Protein AF-A0A8C5S4D3-F1 (afdb_monomer_lite)

Organism: Laticauda laticaudata (NCBI:txid8630)

Radius of gyration: 43.1 Å; chains: 1; bounding box: 79×47×136 Å

Foldseek 3Di:
DVVVVVVVVVVVVVVVVVVVVVVVVVVVVVVVVVVVVVVVVVVVVVVVVVVVVVVVVVVVVVVVVVVVVVVVVVVVVVVVVVVVVVVVCVVVVVCVLVDDDPCPPDDDDPVVPDDVVSVVVVVVVVVVVVVVVVVVDDPDDDDDDDDDDDDDDDDDDDDDDDDDDDDPVVVVVVVVVVVVVVVVVVCVSVVND

pLDDT: mean 72.35, std 22.04, range [31.28, 98.56]

Structure (mmCIF, N/CA/C/O backbone):
data_AF-A0A8C5S4D3-F1
#
_entry.id   AF-A0A8C5S4D3-F1
#
loop_
_atom_site.group_PDB
_atom_site.id
_atom_site.type_symbol
_atom_site.label_atom_id
_atom_site.label_alt_id
_atom_site.label_comp_id
_atom_site.label_asym_id
_atom_site.label_entity_id
_atom_site.label_seq_id
_atom_site.pdbx_PDB_ins_code
_atom_site.Cartn_x
_atom_site.Cartn_y
_atom_site.Cartn_z
_atom_site.occupancy
_atom_site.B_iso_or_equiv
_atom_site.auth_seq_id
_atom_site.auth_comp_id
_atom_site.auth_asym_id
_atom_site.auth_atom_id
_atom_site.pdbx_PDB_model_num
ATOM 1 N N . MET A 1 1 ? 34.789 11.204 -71.709 1.00 63.19 1 MET A N 1
ATOM 2 C CA . MET A 1 1 ? 33.647 11.735 -70.921 1.00 63.19 1 MET A CA 1
ATOM 3 C C . MET A 1 1 ? 32.904 10.641 -70.144 1.00 63.19 1 MET A C 1
ATOM 5 O O . MET A 1 1 ? 32.673 10.848 -68.965 1.00 63.19 1 MET A O 1
ATOM 9 N N . ARG A 1 2 ? 32.575 9.477 -70.741 1.00 75.00 2 ARG A N 1
ATOM 10 C CA . ARG A 1 2 ? 31.888 8.360 -70.046 1.00 75.00 2 ARG A CA 1
ATOM 11 C C . ARG A 1 2 ? 32.677 7.725 -68.887 1.00 75.00 2 ARG A C 1
ATOM 13 O O . ARG A 1 2 ? 32.099 7.523 -67.831 1.00 75.00 2 ARG A O 1
ATOM 20 N N . GLU A 1 3 ? 33.977 7.479 -69.041 1.00 76.50 3 GLU A N 1
ATOM 21 C CA . GLU A 1 3 ? 34.816 6.883 -67.976 1.00 76.50 3 GLU A CA 1
ATOM 22 C C . GLU A 1 3 ? 34.935 7.783 -66.738 1.00 76.50 3 GLU A C 1
ATOM 24 O O . GLU A 1 3 ? 34.784 7.320 -65.615 1.00 76.50 3 GLU A O 1
ATOM 29 N N . ALA A 1 4 ? 35.095 9.097 -66.928 1.00 79.88 4 ALA A N 1
ATOM 30 C CA . ALA A 1 4 ? 35.129 10.058 -65.823 1.00 79.88 4 ALA A CA 1
ATOM 31 C C . ALA A 1 4 ? 33.801 10.112 -65.037 1.00 79.88 4 ALA A C 1
ATOM 33 O O . ALA A 1 4 ? 33.807 10.265 -63.817 1.00 79.88 4 ALA A O 1
ATOM 34 N N . GLN A 1 5 ? 32.662 9.949 -65.721 1.00 83.00 5 GLN A N 1
ATOM 35 C CA . GLN A 1 5 ? 31.343 9.861 -65.080 1.00 83.00 5 GLN A CA 1
ATOM 36 C C . GLN A 1 5 ? 31.188 8.553 -64.295 1.00 83.00 5 GLN A C 1
ATOM 38 O O . GLN A 1 5 ? 30.651 8.562 -63.191 1.00 83.00 5 GLN A O 1
ATOM 43 N N . LEU A 1 6 ? 31.714 7.447 -64.828 1.00 84.75 6 LEU A N 1
ATOM 44 C CA . LEU A 1 6 ? 31.688 6.142 -64.171 1.00 84.75 6 LEU A CA 1
ATOM 45 C C . LEU A 1 6 ? 32.516 6.140 -62.881 1.00 84.75 6 LEU A C 1
ATOM 47 O O . LEU A 1 6 ? 31.999 5.742 -61.844 1.00 84.75 6 LEU A O 1
ATOM 51 N N . HIS A 1 7 ? 33.736 6.680 -62.902 1.00 87.81 7 HIS A N 1
ATOM 52 C CA . HIS A 1 7 ? 34.563 6.802 -61.694 1.00 87.81 7 HIS A CA 1
ATOM 53 C C . HIS A 1 7 ? 33.961 7.749 -60.645 1.00 87.81 7 HIS A C 1
ATOM 55 O O . HIS A 1 7 ? 34.078 7.508 -59.446 1.00 87.81 7 HIS A O 1
ATOM 61 N N . THR A 1 8 ? 33.272 8.810 -61.078 1.00 87.94 8 THR A N 1
ATOM 62 C CA . THR A 1 8 ? 32.562 9.722 -60.162 1.00 87.94 8 THR A CA 1
ATOM 63 C C . THR A 1 8 ? 31.364 9.032 -59.502 1.00 87.94 8 THR A C 1
ATOM 65 O O . THR A 1 8 ? 31.141 9.188 -58.301 1.00 87.94 8 THR A O 1
ATOM 68 N N . ALA A 1 9 ? 30.610 8.240 -60.270 1.00 88.06 9 ALA A N 1
ATOM 69 C CA . ALA A 1 9 ? 29.493 7.446 -59.765 1.00 88.06 9 ALA A CA 1
ATOM 70 C C . ALA A 1 9 ? 29.955 6.294 -58.853 1.00 88.06 9 ALA A C 1
ATOM 72 O O . ALA A 1 9 ? 29.302 5.980 -57.863 1.00 88.06 9 ALA A O 1
ATOM 73 N N . GLU A 1 10 ? 31.102 5.688 -59.148 1.00 89.31 10 GLU A N 1
ATOM 74 C CA . GLU A 1 10 ? 31.730 4.682 -58.292 1.00 89.31 10 GLU A CA 1
ATOM 75 C C . GLU A 1 10 ? 32.162 5.291 -56.947 1.00 89.31 10 GLU A C 1
ATOM 77 O O . GLU A 1 10 ? 31.852 4.744 -55.889 1.00 89.31 10 GLU A O 1
ATOM 82 N N . ALA A 1 11 ? 32.788 6.473 -56.959 1.00 89.81 11 ALA A N 1
ATOM 83 C CA . ALA A 1 11 ? 33.156 7.188 -55.737 1.00 89.81 11 ALA A CA 1
ATOM 84 C C . ALA A 1 11 ? 31.933 7.584 -54.885 1.00 89.81 11 ALA A C 1
ATOM 86 O O . ALA A 1 11 ? 31.971 7.479 -53.654 1.00 89.81 11 ALA A O 1
ATOM 87 N N . SER A 1 12 ? 30.829 8.008 -55.514 1.00 94.06 12 SER A N 1
ATOM 88 C CA . SER A 1 12 ? 29.592 8.327 -54.792 1.00 94.06 12 SER A CA 1
ATOM 89 C C . SER A 1 12 ? 28.924 7.079 -54.207 1.00 94.06 12 SER A C 1
ATOM 91 O O . SER A 1 12 ? 28.450 7.131 -53.070 1.00 94.06 12 SER A O 1
ATOM 93 N N . LEU A 1 13 ? 28.965 5.941 -54.910 1.00 96.88 13 LEU A N 1
ATOM 94 C CA . LEU A 1 13 ? 28.483 4.656 -54.400 1.00 96.88 13 LEU A CA 1
ATOM 95 C C . LEU A 1 13 ? 29.258 4.220 -53.152 1.00 96.88 13 LEU A C 1
ATOM 97 O O . LEU A 1 13 ? 28.640 3.892 -52.141 1.00 96.88 13 LEU A O 1
ATOM 101 N N . TRP A 1 14 ? 30.591 4.266 -53.184 1.00 96.06 14 TRP A N 1
ATOM 102 C CA . TRP A 1 14 ? 31.413 3.914 -52.021 1.00 96.06 14 TRP A CA 1
ATOM 103 C C . TRP A 1 14 ? 31.144 4.821 -50.812 1.00 96.06 14 TRP A C 1
ATOM 105 O O . TRP A 1 14 ? 31.128 4.341 -49.678 1.00 96.06 14 TRP A O 1
ATOM 115 N N . SER A 1 15 ? 30.852 6.106 -51.037 1.00 96.38 15 SER A N 1
ATOM 116 C CA . SER A 1 15 ? 30.415 7.026 -49.976 1.00 96.38 15 SER A CA 1
ATOM 117 C C . SER A 1 15 ? 29.065 6.615 -49.370 1.00 96.38 15 SER A C 1
ATOM 119 O O . SER A 1 15 ? 28.915 6.554 -48.146 1.00 96.38 15 SER A O 1
ATOM 121 N N . VAL A 1 16 ? 28.088 6.243 -50.204 1.00 97.38 16 VAL A N 1
ATOM 122 C CA . VAL A 1 16 ? 26.796 5.719 -49.730 1.00 97.38 16 VAL A CA 1
ATOM 123 C C . VAL A 1 16 ? 26.993 4.423 -48.939 1.00 97.38 16 VAL A C 1
ATOM 125 O O . VAL A 1 16 ? 26.463 4.298 -47.839 1.00 97.38 16 VAL A O 1
ATOM 128 N N . VAL A 1 17 ? 27.819 3.495 -49.424 1.00 97.50 17 VAL A N 1
ATOM 129 C CA . VAL A 1 17 ? 28.136 2.248 -48.708 1.00 97.50 17 VAL A CA 1
ATOM 130 C C . VAL A 1 17 ? 28.761 2.540 -47.341 1.00 97.50 17 VAL A C 1
ATOM 132 O O . VAL A 1 17 ? 28.335 1.970 -46.336 1.00 97.50 17 VAL A O 1
ATOM 135 N N . ALA A 1 18 ? 29.712 3.475 -47.265 1.00 97.00 18 ALA A N 1
ATOM 136 C CA . ALA A 1 18 ? 30.335 3.861 -46.001 1.00 97.00 18 ALA A CA 1
ATOM 137 C C . ALA A 1 18 ? 29.325 4.452 -45.002 1.00 97.00 18 ALA A C 1
ATOM 139 O O . ALA A 1 18 ? 29.391 4.157 -43.805 1.00 97.00 18 ALA A O 1
ATOM 140 N N . THR A 1 19 ? 28.369 5.258 -45.474 1.00 97.69 19 THR A N 1
ATOM 141 C CA . THR A 1 19 ? 27.329 5.829 -44.602 1.00 97.69 19 THR A CA 1
ATOM 142 C C . THR A 1 19 ? 26.338 4.773 -44.120 1.00 97.69 19 THR A C 1
ATOM 144 O O . THR A 1 19 ? 26.055 4.739 -42.922 1.00 97.69 19 THR A O 1
ATOM 147 N N . VAL A 1 20 ? 25.890 3.859 -44.988 1.00 98.06 20 VAL A N 1
ATOM 148 C CA . VAL A 1 20 ? 25.048 2.713 -44.597 1.00 98.06 20 VAL A CA 1
ATOM 149 C C . VAL A 1 20 ? 25.757 1.869 -43.541 1.00 98.06 20 VAL A C 1
ATOM 151 O O . VAL A 1 20 ? 25.192 1.612 -42.481 1.00 98.06 20 VAL A O 1
ATOM 154 N N . GLN A 1 21 ? 27.033 1.547 -43.747 1.00 98.25 21 GLN A N 1
ATOM 155 C CA . GLN A 1 21 ? 27.788 0.745 -42.786 1.00 98.25 21 GLN A CA 1
ATOM 156 C C . GLN A 1 21 ? 28.041 1.477 -41.455 1.00 98.25 21 GLN A C 1
ATOM 158 O O . GLN A 1 21 ? 28.193 0.859 -40.398 1.00 98.25 21 GLN A O 1
ATOM 163 N N . ALA A 1 22 ? 28.117 2.810 -41.463 1.00 97.88 22 ALA A N 1
ATOM 164 C CA . ALA A 1 22 ? 28.158 3.600 -40.233 1.00 97.88 22 ALA A CA 1
ATOM 165 C C . ALA A 1 22 ? 26.800 3.599 -39.508 1.00 97.88 22 ALA A C 1
ATOM 167 O O . ALA A 1 22 ? 26.760 3.608 -38.276 1.00 97.88 22 ALA A O 1
ATOM 168 N N . MET A 1 23 ? 25.694 3.581 -40.254 1.00 98.44 23 MET A N 1
ATOM 169 C CA . MET A 1 23 ? 24.345 3.476 -39.699 1.00 98.44 23 MET A CA 1
ATOM 170 C C . MET A 1 23 ? 24.083 2.093 -39.100 1.00 98.44 23 MET A C 1
ATOM 172 O O . MET A 1 23 ? 23.563 2.038 -37.990 1.00 98.44 23 MET A O 1
ATOM 176 N N . GLU A 1 24 ? 24.511 1.009 -39.748 1.00 98.50 24 GLU A N 1
ATOM 177 C CA . GLU A 1 24 ? 24.422 -0.360 -39.208 1.00 98.50 24 GLU A CA 1
ATOM 178 C C . GLU A 1 24 ? 25.070 -0.454 -37.821 1.00 98.50 24 GLU A C 1
ATOM 180 O O . GLU A 1 24 ? 24.412 -0.812 -36.846 1.00 98.50 24 GLU A O 1
ATOM 185 N N . ARG A 1 25 ? 26.312 0.029 -37.681 1.00 98.06 25 ARG A N 1
ATOM 186 C CA . ARG A 1 25 ? 27.010 0.057 -36.382 1.00 98.06 25 ARG A CA 1
ATOM 187 C C . ARG A 1 25 ? 26.273 0.879 -35.320 1.00 98.06 25 ARG A C 1
ATOM 189 O O . ARG A 1 25 ? 26.319 0.549 -34.136 1.00 98.06 25 ARG A O 1
ATOM 196 N N . LYS A 1 26 ? 25.609 1.972 -35.717 1.00 98.25 26 LYS A N 1
ATOM 197 C CA . LYS A 1 26 ? 24.779 2.771 -34.801 1.00 98.25 26 LYS A CA 1
ATOM 198 C C . LYS A 1 26 ? 23.511 2.025 -34.396 1.00 98.25 26 LYS A C 1
ATOM 200 O O . LYS A 1 26 ? 23.123 2.124 -33.237 1.00 98.25 26 LYS A O 1
ATOM 205 N N . ILE A 1 27 ? 22.876 1.301 -35.314 1.00 98.44 27 ILE A N 1
ATOM 206 C CA . ILE A 1 27 ? 21.696 0.480 -35.023 1.00 98.44 27 ILE A CA 1
ATOM 207 C C . ILE A 1 27 ? 22.062 -0.614 -34.015 1.00 98.44 27 ILE A C 1
ATOM 209 O O . ILE A 1 27 ? 21.364 -0.748 -33.013 1.00 98.44 27 ILE A O 1
ATOM 213 N N . ASP A 1 28 ? 23.193 -1.297 -34.192 1.00 98.50 28 ASP A N 1
ATOM 214 C CA . ASP A 1 28 ? 23.666 -2.321 -33.248 1.00 98.50 28 ASP A CA 1
ATOM 215 C C . ASP A 1 28 ? 23.943 -1.741 -31.847 1.00 98.50 28 ASP A C 1
ATOM 217 O O . ASP A 1 28 ? 23.552 -2.305 -30.817 1.00 98.50 28 ASP A O 1
ATOM 221 N N . LEU A 1 29 ? 24.562 -0.556 -31.787 1.00 98.19 29 LEU A N 1
ATOM 222 C CA . LEU A 1 29 ? 24.766 0.179 -30.535 1.00 98.19 29 LEU A CA 1
ATOM 223 C C . LEU A 1 29 ? 23.429 0.549 -29.866 1.00 98.19 29 LEU A C 1
ATOM 225 O O . LEU A 1 29 ? 23.283 0.447 -28.646 1.00 98.19 29 LEU A O 1
ATOM 229 N N . LEU A 1 30 ? 22.445 0.999 -30.645 1.00 98.31 30 LEU A N 1
ATOM 230 C CA . LEU A 1 30 ? 21.127 1.354 -30.122 1.00 98.31 30 LEU A CA 1
ATOM 231 C C . LEU A 1 30 ? 20.361 0.118 -29.638 1.00 98.31 30 LEU A C 1
ATOM 233 O O . LEU A 1 30 ? 19.743 0.187 -28.577 1.00 98.31 30 LEU A O 1
ATOM 237 N N . ALA A 1 31 ? 20.450 -1.006 -30.349 1.00 98.56 31 ALA A N 1
ATOM 238 C CA . ALA A 1 31 ? 19.818 -2.265 -29.966 1.00 98.56 31 ALA A CA 1
ATOM 239 C C . ALA A 1 31 ? 20.370 -2.794 -28.632 1.00 98.56 31 ALA A C 1
ATOM 241 O O . ALA A 1 31 ? 19.603 -3.109 -27.722 1.00 98.56 31 ALA A O 1
ATOM 242 N N . THR A 1 32 ? 21.697 -2.809 -28.462 1.00 98.44 32 THR A N 1
ATOM 243 C CA . THR A 1 32 ? 22.331 -3.224 -27.194 1.00 98.44 32 THR A CA 1
ATOM 244 C C . THR A 1 32 ? 21.964 -2.302 -26.031 1.00 98.44 32 THR A C 1
ATOM 246 O O . THR A 1 32 ? 21.669 -2.769 -24.926 1.00 98.44 32 THR A O 1
ATOM 249 N N . ARG A 1 33 ? 21.915 -0.986 -26.273 1.00 98.31 33 ARG A N 1
ATOM 250 C CA . ARG A 1 33 ? 21.459 -0.016 -25.271 1.00 98.31 33 ARG A CA 1
ATOM 251 C C . ARG A 1 33 ? 19.992 -0.232 -24.897 1.00 98.31 33 ARG A C 1
ATOM 253 O O . ARG A 1 33 ? 19.668 -0.148 -23.713 1.00 98.31 33 ARG A O 1
ATOM 260 N N . LEU A 1 34 ? 19.126 -0.504 -25.872 1.00 98.38 34 LEU A N 1
ATOM 261 C CA . LEU A 1 34 ? 17.701 -0.746 -25.647 1.00 98.38 34 LEU A CA 1
ATOM 262 C C . LEU A 1 34 ? 17.485 -2.008 -24.809 1.00 98.38 34 LEU A C 1
ATOM 264 O O . LEU A 1 34 ? 16.806 -1.928 -23.793 1.00 98.38 34 LEU A O 1
ATOM 268 N N . LEU A 1 35 ? 18.158 -3.112 -25.141 1.00 98.25 35 LEU A N 1
ATOM 269 C CA . LEU A 1 35 ? 18.106 -4.352 -24.356 1.00 98.25 35 LEU A CA 1
ATOM 270 C C . LEU A 1 35 ? 18.561 -4.145 -22.902 1.00 98.25 35 LEU A C 1
ATOM 272 O O . LEU A 1 35 ? 17.945 -4.652 -21.965 1.00 98.25 35 LEU A O 1
ATOM 276 N N . SER A 1 36 ? 19.624 -3.362 -22.686 1.00 98.06 36 SER A N 1
ATOM 277 C CA . SER A 1 36 ? 20.082 -3.029 -21.332 1.00 98.06 36 SER A CA 1
ATOM 278 C C . SER A 1 36 ? 19.048 -2.205 -20.555 1.00 98.06 36 SER A C 1
ATOM 280 O O . SER A 1 36 ? 18.820 -2.452 -19.367 1.00 98.06 36 SER A O 1
ATOM 282 N N . LEU A 1 37 ? 18.416 -1.227 -21.211 1.00 97.62 37 LEU A N 1
ATOM 283 C CA . LEU A 1 37 ? 17.366 -0.411 -20.601 1.00 97.62 37 LEU A CA 1
ATOM 284 C C . LEU A 1 37 ? 16.113 -1.231 -20.296 1.00 97.62 37 LEU A C 1
ATOM 286 O O . LEU A 1 37 ? 15.559 -1.073 -19.212 1.00 97.62 37 LEU A O 1
ATOM 290 N N . GLU A 1 38 ? 15.717 -2.132 -21.188 1.00 97.94 38 GLU A N 1
ATOM 291 C CA . GLU A 1 38 ? 14.583 -3.039 -21.004 1.00 97.94 38 GLU A CA 1
ATOM 292 C C . GLU A 1 38 ? 14.798 -3.962 -19.796 1.00 97.94 38 GLU A C 1
ATOM 294 O O . GLU A 1 38 ? 13.956 -4.016 -18.899 1.00 97.94 38 GLU A O 1
ATOM 299 N N . GLY A 1 39 ? 15.976 -4.588 -19.676 1.00 97.25 39 GLY A N 1
ATOM 300 C CA . GLY A 1 39 ? 16.308 -5.420 -18.511 1.00 97.25 39 GLY A CA 1
ATOM 301 C C . GLY A 1 39 ? 16.328 -4.633 -17.192 1.00 97.25 39 GLY A C 1
ATOM 302 O O . GLY A 1 39 ? 15.871 -5.116 -16.148 1.00 97.25 39 GLY A O 1
ATOM 303 N N . ARG A 1 40 ? 16.815 -3.385 -17.228 1.00 97.38 40 ARG A N 1
ATOM 304 C CA . ARG A 1 40 ? 16.777 -2.482 -16.067 1.00 97.38 40 ARG A CA 1
ATOM 305 C C . ARG A 1 40 ? 15.350 -2.057 -15.716 1.00 97.38 40 ARG A C 1
ATOM 307 O O . ARG A 1 40 ? 15.035 -2.041 -14.527 1.00 97.38 40 ARG A O 1
ATOM 314 N N . SER A 1 41 ? 14.514 -1.745 -16.708 1.00 96.31 41 SER A N 1
ATOM 315 C CA . SER A 1 41 ? 13.100 -1.391 -16.520 1.00 96.31 41 SER A CA 1
ATOM 316 C C . SER A 1 41 ? 12.335 -2.543 -15.884 1.00 96.31 41 SER A C 1
ATOM 318 O O . SER A 1 41 ? 11.764 -2.362 -14.814 1.00 96.31 41 SER A O 1
ATOM 320 N N . GLY A 1 42 ? 12.443 -3.758 -16.434 1.00 95.62 42 GLY A N 1
ATOM 321 C CA . GLY A 1 42 ? 11.770 -4.934 -15.871 1.00 95.62 42 GLY A CA 1
ATOM 322 C C . GLY A 1 42 ? 12.213 -5.249 -14.436 1.00 95.62 42 GLY A C 1
ATOM 323 O O . GLY A 1 42 ? 11.407 -5.622 -13.583 1.00 95.62 42 GLY A O 1
ATOM 324 N N . THR A 1 43 ? 13.492 -5.026 -14.110 1.00 97.06 43 THR A N 1
ATOM 325 C CA . THR A 1 43 ? 13.978 -5.157 -12.724 1.00 97.06 43 THR A CA 1
ATOM 326 C C . THR A 1 43 ? 13.387 -4.085 -11.803 1.00 97.06 43 THR A C 1
ATOM 328 O O . THR A 1 43 ? 13.070 -4.373 -10.647 1.00 97.06 43 THR A O 1
ATOM 331 N N . ALA A 1 44 ? 13.258 -2.845 -12.282 1.00 94.75 44 ALA A N 1
ATOM 332 C CA . ALA A 1 44 ? 12.643 -1.759 -11.526 1.00 94.75 44 ALA A CA 1
ATOM 333 C C . ALA A 1 44 ? 11.141 -2.007 -11.303 1.00 94.75 44 ALA A C 1
ATOM 335 O O . ALA A 1 44 ? 10.670 -1.845 -10.179 1.00 94.75 44 ALA A O 1
ATOM 336 N N . GLU A 1 45 ? 10.421 -2.484 -12.319 1.00 93.44 45 GLU A N 1
ATOM 337 C CA . GLU A 1 45 ? 9.008 -2.874 -12.233 1.00 93.44 45 GLU A CA 1
ATOM 338 C C . GLU A 1 45 ? 8.784 -3.979 -11.200 1.00 93.44 45 GLU A C 1
ATOM 340 O O . GLU A 1 45 ? 7.910 -3.858 -10.342 1.00 93.44 45 GLU A O 1
ATOM 345 N N . LYS A 1 46 ? 9.628 -5.017 -11.193 1.00 97.19 46 LYS A N 1
ATOM 346 C CA . LYS A 1 46 ? 9.555 -6.069 -10.172 1.00 97.19 46 LYS A CA 1
ATOM 347 C C . LYS A 1 46 ? 9.699 -5.504 -8.755 1.00 97.19 46 LYS A C 1
ATOM 349 O O . LYS A 1 46 ? 8.924 -5.858 -7.871 1.00 97.19 46 LYS A O 1
ATOM 354 N N . LYS A 1 47 ? 10.659 -4.596 -8.543 1.00 96.88 47 LYS A N 1
ATOM 355 C CA . LYS A 1 47 ? 10.845 -3.930 -7.243 1.00 96.88 47 LYS A CA 1
ATOM 356 C C . LYS A 1 47 ? 9.637 -3.074 -6.860 1.00 96.88 47 LYS A C 1
ATOM 358 O O . LYS A 1 47 ? 9.296 -3.029 -5.684 1.00 96.88 47 LYS A O 1
ATOM 363 N N . LEU A 1 48 ? 8.993 -2.410 -7.821 1.00 95.00 48 LEU A N 1
ATOM 364 C CA . LEU A 1 48 ? 7.771 -1.642 -7.569 1.00 95.00 48 LEU A CA 1
ATOM 365 C C . LEU A 1 48 ? 6.617 -2.544 -7.125 1.00 95.00 48 LEU A C 1
ATOM 367 O O . LEU A 1 48 ? 5.949 -2.207 -6.151 1.00 95.00 48 LEU A O 1
ATOM 371 N N . LEU A 1 49 ? 6.429 -3.697 -7.768 1.00 94.38 49 LEU A N 1
ATOM 372 C CA . LEU A 1 49 ? 5.407 -4.671 -7.368 1.00 94.38 49 LEU A CA 1
ATOM 373 C C . LEU A 1 49 ? 5.666 -5.237 -5.964 1.00 94.38 49 LEU A C 1
ATOM 375 O O . LEU A 1 49 ? 4.741 -5.338 -5.157 1.00 94.38 49 LEU A O 1
ATOM 379 N N . ASP A 1 50 ? 6.921 -5.558 -5.638 1.00 96.06 50 ASP A N 1
ATOM 380 C CA . ASP A 1 50 ? 7.291 -6.000 -4.289 1.00 96.06 50 ASP A CA 1
ATOM 381 C C . ASP A 1 50 ? 7.015 -4.895 -3.249 1.00 96.06 50 ASP A C 1
ATOM 383 O O . ASP A 1 50 ? 6.440 -5.160 -2.188 1.00 96.06 50 ASP A O 1
ATOM 387 N N . CYS A 1 51 ? 7.344 -3.639 -3.566 1.00 89.75 51 CYS A N 1
ATOM 388 C 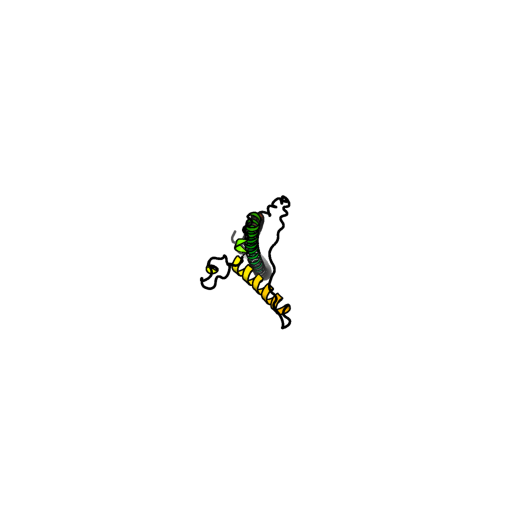CA . CYS A 1 51 ? 7.005 -2.486 -2.731 1.00 89.75 51 CYS A CA 1
ATOM 389 C C . CYS A 1 51 ? 5.485 -2.332 -2.548 1.00 89.75 51 CYS A C 1
ATOM 391 O O . CYS A 1 51 ? 5.033 -2.177 -1.414 1.00 89.75 51 CYS A O 1
ATOM 393 N N . GLU A 1 52 ? 4.688 -2.421 -3.616 1.00 91.69 52 GLU A N 1
ATOM 394 C CA . GLU A 1 52 ? 3.219 -2.346 -3.558 1.00 91.69 52 GLU A CA 1
ATOM 395 C C . GLU A 1 52 ? 2.637 -3.441 -2.657 1.00 91.69 52 GLU A C 1
ATOM 397 O O . GLU A 1 52 ? 1.802 -3.164 -1.792 1.00 91.69 52 GLU A O 1
ATOM 402 N N . LYS A 1 53 ? 3.147 -4.670 -2.779 1.00 95.38 53 LYS A N 1
ATOM 403 C CA . LYS A 1 53 ? 2.756 -5.789 -1.918 1.00 95.38 53 LYS A CA 1
ATOM 404 C C . LYS A 1 53 ? 3.047 -5.503 -0.445 1.00 95.38 53 LYS A C 1
ATOM 406 O O . LYS A 1 53 ? 2.183 -5.721 0.403 1.00 95.38 53 LYS A O 1
ATOM 411 N N . THR A 1 54 ? 4.244 -5.007 -0.124 1.00 93.38 54 THR A N 1
ATOM 412 C CA . THR A 1 54 ? 4.584 -4.665 1.270 1.00 93.38 54 THR A CA 1
ATOM 413 C C . THR A 1 54 ? 3.732 -3.514 1.804 1.00 93.38 54 THR A C 1
ATOM 415 O O . THR A 1 54 ? 3.290 -3.568 2.950 1.00 93.38 54 THR A O 1
ATOM 418 N N . ALA A 1 55 ? 3.429 -2.509 0.978 1.00 90.81 55 ALA A N 1
ATOM 419 C CA . ALA A 1 55 ? 2.548 -1.406 1.350 1.00 90.81 55 ALA A CA 1
ATOM 420 C C . ALA A 1 55 ? 1.118 -1.886 1.647 1.00 90.81 55 ALA A C 1
ATOM 422 O O . ALA A 1 55 ? 0.515 -1.436 2.623 1.00 90.81 55 ALA A O 1
ATOM 423 N N . MET A 1 56 ? 0.595 -2.829 0.857 1.00 90.44 56 MET A N 1
ATOM 424 C CA . MET A 1 56 ? -0.710 -3.446 1.107 1.00 90.44 56 MET A CA 1
ATOM 425 C C . MET A 1 56 ? -0.731 -4.211 2.438 1.00 90.44 56 MET A C 1
ATOM 427 O O . MET A 1 56 ? -1.672 -4.051 3.213 1.00 90.44 56 MET A O 1
ATOM 431 N N . GLU A 1 57 ? 0.317 -4.978 2.748 1.00 95.12 57 GLU A N 1
ATOM 432 C CA . GLU A 1 57 ? 0.426 -5.686 4.032 1.00 95.12 57 GLU A CA 1
ATOM 433 C C . GLU A 1 57 ? 0.447 -4.712 5.221 1.00 95.12 57 GLU A C 1
ATOM 435 O O . GLU A 1 57 ? -0.283 -4.905 6.193 1.00 95.12 57 GLU A O 1
ATOM 440 N N . PHE A 1 58 ? 1.205 -3.613 5.132 1.00 92.69 58 PHE A N 1
ATOM 441 C CA . PHE A 1 58 ? 1.161 -2.559 6.154 1.00 92.69 58 PHE A CA 1
ATOM 442 C C . PHE A 1 58 ? -0.233 -1.939 6.298 1.00 92.69 58 PHE A C 1
ATOM 444 O O . PHE A 1 58 ? -0.660 -1.667 7.422 1.00 92.69 58 PHE A O 1
ATOM 451 N N . GLY A 1 59 ? -0.947 -1.740 5.187 1.00 89.50 59 GLY A N 1
ATOM 452 C CA . GLY A 1 59 ? -2.337 -1.284 5.192 1.00 89.50 59 GLY A CA 1
ATOM 453 C C . GLY A 1 59 ? -3.243 -2.224 5.986 1.00 89.50 59 GLY A C 1
ATOM 454 O O . GLY A 1 59 ? -3.937 -1.776 6.896 1.00 89.50 59 GLY A O 1
ATOM 455 N N . ASN A 1 60 ? -3.156 -3.529 5.726 1.00 90.25 60 ASN A N 1
ATOM 456 C CA . ASN A 1 60 ? -3.928 -4.544 6.448 1.00 90.25 60 ASN A CA 1
ATOM 457 C C . ASN A 1 60 ? -3.588 -4.575 7.947 1.00 90.25 60 ASN A C 1
ATOM 459 O O . ASN A 1 60 ? -4.478 -4.661 8.792 1.00 90.25 60 ASN A O 1
ATOM 463 N N . GLN A 1 61 ? -2.304 -4.463 8.299 1.00 95.50 61 GLN A N 1
ATOM 464 C CA . GLN A 1 61 ? -1.862 -4.402 9.696 1.00 95.50 61 GLN A CA 1
ATOM 465 C C . GLN A 1 61 ? -2.432 -3.187 10.430 1.00 95.50 61 GLN A C 1
ATOM 467 O O . GLN A 1 61 ? -2.829 -3.290 11.594 1.00 95.50 61 GLN A O 1
ATOM 472 N N . LEU A 1 62 ? -2.463 -2.029 9.768 1.00 91.19 62 LEU A N 1
ATOM 473 C CA . LEU A 1 62 ? -3.062 -0.825 10.330 1.00 91.19 62 LEU A CA 1
ATOM 474 C C . LEU A 1 62 ? -4.568 -0.993 10.481 1.00 91.19 62 LEU A C 1
ATOM 476 O O . LEU A 1 62 ? -5.071 -0.739 11.569 1.00 91.19 62 LEU A O 1
ATOM 480 N N . GLU A 1 63 ? -5.268 -1.470 9.454 1.00 90.19 63 GLU A N 1
ATOM 481 C CA . GLU A 1 63 ? -6.717 -1.688 9.502 1.00 90.19 63 GLU A CA 1
ATOM 482 C C . GLU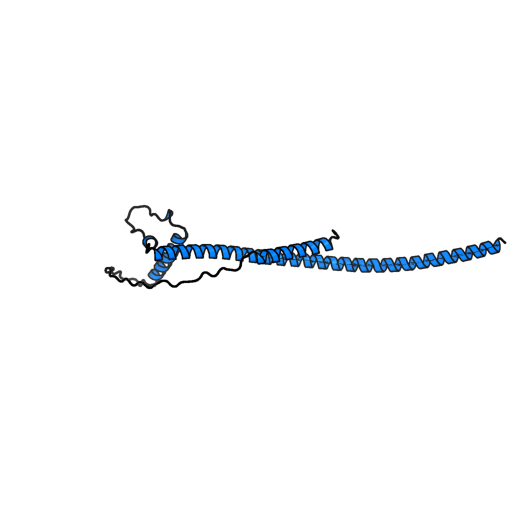 A 1 63 ? -7.111 -2.612 10.664 1.00 90.19 63 GLU A C 1
ATOM 484 O O . GLU A 1 63 ? -7.997 -2.287 11.451 1.00 90.19 63 GLU A O 1
ATOM 489 N N . ASN A 1 64 ? -6.367 -3.704 10.865 1.00 93.50 64 ASN A N 1
ATOM 490 C CA . ASN A 1 64 ? -6.576 -4.609 11.995 1.00 93.50 64 ASN A CA 1
ATOM 491 C C . ASN A 1 64 ? -6.388 -3.904 13.351 1.00 93.50 64 ASN A C 1
ATOM 493 O O . ASN A 1 64 ? -7.193 -4.087 14.265 1.00 93.50 64 ASN A O 1
ATOM 497 N N . LYS A 1 65 ? -5.347 -3.072 13.499 1.00 95.56 65 LYS A N 1
ATOM 498 C CA . LYS A 1 65 ? -5.122 -2.290 14.729 1.00 95.56 65 LYS A CA 1
ATOM 499 C C . LYS A 1 65 ? -6.210 -1.236 14.946 1.00 95.56 65 LYS A C 1
ATOM 501 O O . LYS A 1 65 ? -6.654 -1.053 16.080 1.00 95.56 65 LYS A O 1
ATOM 506 N N . TRP A 1 66 ? -6.656 -0.570 13.883 1.00 93.88 66 TRP A N 1
ATOM 507 C CA . TRP A 1 66 ? -7.744 0.406 13.927 1.00 93.88 66 TRP A CA 1
ATOM 508 C C . TRP A 1 66 ? -9.068 -0.242 14.321 1.00 93.88 66 TRP A C 1
ATOM 510 O O . TRP A 1 66 ? -9.775 0.313 15.160 1.00 93.88 66 TRP A O 1
ATOM 520 N N . ALA A 1 67 ? -9.368 -1.436 13.807 1.00 95.31 67 ALA A N 1
ATOM 521 C CA . ALA A 1 67 ? -10.547 -2.197 14.203 1.00 95.31 67 ALA A CA 1
ATOM 522 C C . ALA A 1 67 ? -10.545 -2.495 15.713 1.00 95.31 67 ALA A C 1
ATOM 524 O O . ALA A 1 67 ? -11.534 -2.221 16.396 1.00 95.31 67 ALA A O 1
ATOM 525 N N . VAL A 1 68 ? -9.416 -2.963 16.262 1.00 97.06 68 VAL A N 1
ATOM 526 C CA . VAL A 1 68 ? -9.275 -3.211 17.710 1.00 97.06 68 VAL A CA 1
ATOM 527 C C . VAL A 1 68 ? -9.467 -1.925 18.517 1.00 97.06 68 VAL A C 1
ATOM 529 O O . VAL A 1 68 ? -10.244 -1.912 19.472 1.00 97.06 68 VAL A O 1
ATOM 532 N N . LEU A 1 69 ? -8.825 -0.820 18.126 1.00 96.69 69 LEU A N 1
ATOM 533 C CA . LEU A 1 69 ? -9.017 0.471 18.797 1.00 96.69 69 LEU A CA 1
ATOM 534 C C . LEU A 1 69 ? -10.477 0.943 18.733 1.00 96.69 69 LEU A C 1
ATOM 536 O O . LEU A 1 69 ? -10.995 1.452 19.726 1.00 96.69 69 LEU A O 1
ATOM 540 N N . GLY A 1 70 ? -11.160 0.718 17.608 1.00 94.50 70 GLY A N 1
ATOM 541 C CA . GLY A 1 70 ? -12.585 0.997 17.451 1.00 94.50 70 GLY A CA 1
ATOM 542 C C . GLY A 1 70 ? -13.441 0.239 18.467 1.00 94.50 70 GLY A C 1
ATOM 543 O O . GLY A 1 70 ? -14.277 0.851 19.133 1.00 94.50 70 GLY A O 1
ATOM 544 N N . THR A 1 71 ? -13.187 -1.061 18.655 1.00 95.94 71 THR A N 1
ATOM 545 C CA . THR A 1 71 ? -13.888 -1.856 19.682 1.00 95.94 71 THR A CA 1
ATOM 546 C C . THR A 1 71 ? -13.595 -1.355 21.097 1.00 95.94 71 THR A C 1
ATOM 548 O O . THR A 1 71 ? -14.514 -1.191 21.895 1.00 95.94 71 THR A O 1
ATOM 551 N N . LEU A 1 72 ? -12.342 -1.003 21.402 1.00 97.12 72 LEU A N 1
ATOM 552 C CA . LEU A 1 72 ? -11.960 -0.508 22.725 1.00 97.12 72 LEU A CA 1
ATOM 553 C C . LEU A 1 72 ? -12.645 0.823 23.071 1.00 97.12 72 LEU A C 1
ATOM 555 O O . LEU A 1 72 ? -13.071 1.023 24.207 1.00 97.12 72 LEU A O 1
ATOM 559 N N . ILE A 1 73 ? -12.788 1.723 22.097 1.00 95.56 73 ILE A N 1
ATOM 560 C CA . ILE A 1 73 ? -13.512 2.990 22.275 1.00 95.56 73 ILE A CA 1
ATOM 561 C C . ILE A 1 73 ? -14.999 2.733 22.561 1.00 95.56 73 ILE A C 1
ATOM 563 O O . ILE A 1 73 ? -15.585 3.396 23.420 1.00 95.56 73 ILE A O 1
ATOM 567 N N . GLN A 1 74 ? -15.614 1.767 21.871 1.00 94.00 74 GLN A N 1
ATOM 568 C CA . GLN A 1 74 ? -17.010 1.390 22.117 1.00 94.00 74 GLN A CA 1
ATOM 569 C C . GLN A 1 74 ? -17.206 0.851 23.538 1.00 94.00 74 GLN A C 1
ATOM 571 O O . GLN A 1 74 ? -18.117 1.307 24.239 1.00 94.00 74 GLN A O 1
ATOM 576 N N . GLU A 1 75 ? -16.323 -0.047 23.980 1.00 93.56 75 GLU A N 1
ATOM 577 C CA . GLU A 1 75 ? -16.328 -0.587 25.343 1.00 93.56 75 GLU A CA 1
ATOM 578 C C . GLU A 1 75 ? -16.142 0.519 26.383 1.00 93.56 75 GLU A C 1
ATOM 580 O O . GLU A 1 75 ? -16.915 0.615 27.339 1.00 93.56 75 GLU A O 1
ATOM 585 N N . TYR A 1 76 ? -15.185 1.424 26.164 1.00 93.62 76 TYR A N 1
ATOM 586 C CA . TYR A 1 76 ? -14.969 2.562 27.054 1.00 93.62 76 TYR A CA 1
ATOM 587 C C . TYR A 1 76 ? -16.226 3.436 27.180 1.00 93.62 76 TYR A C 1
ATOM 589 O O . TYR A 1 76 ? -16.621 3.799 28.289 1.00 93.62 76 TYR A O 1
ATOM 597 N N . GLY A 1 77 ? -16.922 3.709 26.072 1.00 95.12 77 GLY A N 1
ATOM 598 C CA . GLY A 1 77 ? -18.183 4.453 26.096 1.00 95.12 77 GLY A CA 1
ATOM 599 C C . GLY A 1 77 ? -19.311 3.731 26.847 1.00 95.12 77 GLY A C 1
ATOM 600 O O . GLY A 1 77 ? -20.136 4.376 27.499 1.00 95.12 77 GLY A O 1
ATOM 601 N N . LEU A 1 78 ? -19.365 2.396 26.791 1.00 93.12 78 LEU A N 1
ATOM 602 C CA . LEU A 1 78 ? -20.312 1.600 27.578 1.00 93.12 78 LEU A CA 1
ATOM 603 C C . LEU A 1 78 ? -19.988 1.659 29.076 1.00 93.12 78 LEU A C 1
ATOM 605 O O . LEU A 1 78 ? -20.885 1.900 29.889 1.00 93.12 78 LEU A O 1
ATOM 609 N N . LEU A 1 79 ? -18.715 1.473 29.429 1.00 94.25 79 LEU A N 1
ATOM 610 C CA . LEU A 1 79 ? -18.204 1.596 30.795 1.00 94.25 79 LEU A CA 1
ATOM 611 C C . LEU A 1 79 ? -18.496 2.982 31.379 1.00 94.25 79 LEU A C 1
ATOM 613 O O . LEU A 1 79 ? -18.987 3.076 32.503 1.00 94.25 79 LEU A O 1
ATOM 617 N N . GLN A 1 80 ? -18.294 4.042 30.600 1.00 94.31 80 GLN A N 1
ATOM 618 C CA . GLN A 1 80 ? -18.586 5.410 31.017 1.00 94.31 80 GLN A CA 1
ATOM 619 C C . GLN A 1 80 ? -20.076 5.614 31.339 1.00 94.31 80 GLN A C 1
ATOM 621 O O . GLN A 1 80 ? -20.399 6.139 32.402 1.00 94.31 80 GLN A O 1
ATOM 626 N N . ARG A 1 81 ? -20.998 5.124 30.493 1.00 90.94 81 ARG A N 1
ATOM 627 C CA . ARG A 1 81 ? -22.451 5.187 30.777 1.00 90.94 81 ARG A CA 1
ATOM 628 C C . ARG A 1 81 ? -22.847 4.359 31.997 1.00 90.94 81 ARG A C 1
ATOM 630 O O . ARG A 1 81 ? -23.714 4.771 32.763 1.00 90.94 81 ARG A O 1
ATOM 637 N N . ARG A 1 82 ? -22.236 3.183 32.193 1.00 86.38 82 ARG A N 1
ATOM 638 C CA . ARG A 1 82 ? -22.451 2.371 33.406 1.00 86.38 82 ARG A CA 1
ATOM 639 C C . ARG A 1 82 ? -22.022 3.142 34.657 1.00 86.38 82 ARG A C 1
ATOM 641 O O . ARG A 1 82 ? -22.768 3.147 35.633 1.00 86.38 82 ARG A O 1
ATOM 648 N N . LEU A 1 83 ? -20.869 3.810 34.612 1.00 89.88 83 LEU A N 1
ATOM 649 C CA . LEU A 1 83 ? -20.358 4.618 35.719 1.00 89.88 83 LEU A CA 1
ATOM 650 C C . LEU A 1 83 ? -21.285 5.803 36.027 1.00 89.88 83 LEU A C 1
ATOM 652 O O . LEU A 1 83 ? -21.652 6.004 37.180 1.00 89.88 83 LEU A O 1
ATOM 656 N N . GLU A 1 84 ? -21.726 6.528 35.000 1.00 88.94 84 GLU A N 1
ATOM 657 C CA . GLU A 1 84 ? -22.666 7.646 35.141 1.00 88.94 84 GLU A CA 1
ATOM 658 C C . GLU A 1 84 ? -24.007 7.187 35.740 1.00 88.94 84 GLU A C 1
ATOM 660 O O . GLU A 1 84 ? -24.552 7.821 36.645 1.00 88.94 84 GLU A O 1
ATOM 665 N N . ASN A 1 85 ? -24.515 6.027 35.313 1.00 85.38 85 ASN A N 1
ATOM 666 C CA . ASN A 1 85 ? -25.710 5.424 35.904 1.00 85.38 85 ASN A CA 1
ATOM 667 C C . ASN A 1 85 ? -25.514 5.088 37.389 1.00 85.38 85 ASN A C 1
ATOM 669 O O . ASN A 1 85 ? -26.404 5.355 38.199 1.00 85.38 85 ASN A O 1
ATOM 673 N N . MET A 1 86 ? -24.365 4.518 37.764 1.00 82.44 86 MET A N 1
ATOM 674 C CA . MET A 1 86 ? -24.041 4.236 39.168 1.00 82.44 86 MET A CA 1
ATOM 675 C C . MET A 1 86 ? -23.937 5.522 39.989 1.00 82.44 86 MET A C 1
ATOM 677 O O . MET A 1 86 ? -24.497 5.595 41.082 1.00 82.44 86 MET A O 1
ATOM 681 N N . GLU A 1 87 ? -23.286 6.554 39.456 1.00 86.38 87 GLU A N 1
ATOM 682 C CA . GLU A 1 87 ? -23.179 7.859 40.106 1.00 86.38 87 GLU A CA 1
ATOM 683 C C . GLU A 1 87 ? -24.565 8.477 40.347 1.00 86.38 87 GLU A C 1
ATOM 685 O O . GLU A 1 87 ? -24.853 8.945 41.449 1.00 86.38 87 GLU A O 1
ATOM 690 N N . ASN A 1 88 ? -25.463 8.406 39.362 1.00 85.81 88 ASN A N 1
ATOM 691 C CA . ASN A 1 88 ? -26.840 8.883 39.494 1.00 85.81 88 ASN A CA 1
ATOM 692 C C . ASN A 1 88 ? -27.643 8.091 40.543 1.00 85.81 88 ASN A C 1
ATOM 694 O O . ASN A 1 88 ? -28.416 8.682 41.305 1.00 85.81 88 ASN A O 1
ATOM 698 N N . LEU A 1 89 ? -27.447 6.772 40.639 1.00 82.38 89 LEU A N 1
ATOM 699 C CA . LEU A 1 89 ? -28.061 5.944 41.686 1.00 82.38 89 LEU A CA 1
ATOM 700 C C . LEU A 1 89 ? -27.574 6.341 43.086 1.00 82.38 89 LEU A C 1
ATOM 702 O O . LEU A 1 89 ? -28.391 6.473 44.001 1.00 82.38 89 LEU A O 1
ATOM 706 N N . LEU A 1 90 ? -26.268 6.581 43.242 1.00 78.50 90 LEU A N 1
ATOM 707 C CA . LEU A 1 90 ? -25.673 7.025 44.505 1.00 78.50 90 LEU A CA 1
ATOM 708 C C . LEU A 1 90 ? -26.159 8.428 44.892 1.00 78.50 90 LEU A C 1
ATOM 710 O O . LEU A 1 90 ? -26.615 8.624 46.020 1.00 78.50 90 LEU A O 1
ATOM 714 N N . LYS A 1 91 ? -26.144 9.382 43.950 1.00 82.06 91 LYS A N 1
ATOM 715 C CA . LYS A 1 91 ? -26.645 10.754 44.159 1.00 82.06 91 LYS A CA 1
ATOM 716 C C . LYS A 1 91 ? -28.115 10.774 44.566 1.00 82.06 91 LYS A C 1
ATOM 718 O O . LYS A 1 91 ? -28.499 11.528 45.453 1.00 82.06 91 LYS A O 1
ATOM 723 N N . SER A 1 92 ? -28.934 9.926 43.950 1.00 79.94 92 SER A N 1
ATOM 724 C CA . SER A 1 92 ? -30.368 9.851 44.244 1.00 79.94 92 SER A CA 1
ATOM 725 C C . SER A 1 92 ? -30.713 9.000 45.476 1.00 79.94 92 SER A C 1
ATOM 727 O O . SER A 1 92 ? -31.893 8.838 45.782 1.00 79.94 92 SER A O 1
ATOM 729 N N . ARG A 1 93 ? -29.710 8.451 46.190 1.00 76.12 93 ARG A N 1
ATOM 730 C CA . ARG A 1 93 ? -29.872 7.476 47.291 1.00 76.12 93 ARG A CA 1
ATOM 731 C C . ARG A 1 93 ? -30.796 6.301 46.917 1.00 76.12 93 ARG A C 1
ATOM 733 O O . ARG A 1 93 ? -31.398 5.663 47.784 1.00 76.12 93 ARG A O 1
ATOM 740 N N . ASN A 1 94 ? -30.900 5.984 45.625 1.00 64.38 94 ASN A N 1
ATOM 741 C CA . ASN A 1 94 ? -31.762 4.932 45.094 1.00 64.38 94 ASN A CA 1
ATOM 742 C C . ASN A 1 94 ? -31.033 3.588 45.119 1.00 64.38 94 ASN A C 1
ATOM 744 O O . ASN A 1 94 ? -30.749 2.967 44.096 1.00 64.38 94 ASN A O 1
ATOM 748 N N . PHE A 1 95 ? -30.768 3.102 46.328 1.00 67.19 95 PHE A N 1
ATOM 749 C CA . PHE A 1 95 ? -30.117 1.809 46.552 1.00 67.19 95 PHE A CA 1
ATOM 750 C C . PHE A 1 95 ? -31.041 0.609 46.292 1.00 67.19 95 PHE A C 1
ATOM 752 O O . PHE A 1 95 ? -30.625 -0.532 46.462 1.00 67.19 95 PHE A O 1
ATOM 759 N N . TRP A 1 96 ? -32.289 0.832 45.863 1.00 62.72 96 TRP A N 1
ATOM 760 C CA . TRP A 1 96 ? -33.252 -0.230 45.547 1.00 62.72 96 TRP A CA 1
ATOM 761 C C . TRP A 1 96 ? -32.761 -1.188 44.452 1.00 62.72 96 TRP A C 1
ATOM 763 O O . TRP A 1 96 ? -33.170 -2.340 44.451 1.00 62.72 96 TRP A O 1
ATOM 773 N N . VAL A 1 97 ? -31.854 -0.745 43.571 1.00 60.41 97 VAL A N 1
ATOM 774 C CA . VAL A 1 97 ? -31.174 -1.598 42.575 1.00 60.41 97 VAL A CA 1
ATOM 775 C C . VAL A 1 97 ? -30.103 -2.509 43.196 1.00 60.41 97 VAL A C 1
ATOM 777 O O . VAL A 1 97 ? -29.854 -3.589 42.672 1.00 60.41 97 VAL A O 1
ATOM 780 N N . LEU A 1 98 ? -29.481 -2.100 44.307 1.00 60.88 98 LEU A N 1
ATOM 781 C CA . LEU A 1 98 ? -28.540 -2.932 45.073 1.00 60.88 98 LEU A CA 1
ATOM 782 C C . LEU A 1 98 ? -29.254 -3.798 46.120 1.00 60.88 98 LEU A C 1
ATOM 784 O O . LEU A 1 98 ? -28.686 -4.770 46.615 1.00 60.88 98 LEU A O 1
ATOM 788 N N . ARG A 1 99 ? -30.503 -3.463 46.468 1.00 57.88 99 ARG A N 1
ATOM 789 C CA . ARG A 1 99 ? -31.349 -4.331 47.283 1.00 57.88 99 ARG A CA 1
ATOM 790 C C . ARG A 1 99 ? -31.806 -5.507 46.431 1.00 57.88 99 ARG A C 1
ATOM 792 O O . ARG A 1 99 ? -32.516 -5.327 45.445 1.00 57.88 99 ARG A O 1
ATOM 799 N N . LEU A 1 100 ? -31.455 -6.722 46.854 1.00 46.19 100 LEU A N 1
ATOM 800 C CA . LEU A 1 100 ? -32.173 -7.909 46.401 1.00 46.19 100 LEU A CA 1
ATOM 801 C C . LEU A 1 100 ? -33.681 -7.663 46.601 1.00 46.19 100 LEU A C 1
ATOM 803 O O . LEU A 1 100 ? -34.067 -7.169 47.669 1.00 46.19 100 LEU A O 1
ATOM 807 N N . PRO A 1 101 ? -34.547 -8.032 45.636 1.00 45.59 101 PRO A N 1
ATOM 808 C CA . PRO A 1 101 ? -35.956 -8.210 45.942 1.00 45.59 101 PRO A CA 1
ATOM 809 C C . PRO A 1 101 ? -36.029 -9.141 47.159 1.00 45.59 101 PRO A C 1
ATOM 811 O O . PRO A 1 101 ? -35.393 -10.201 47.111 1.00 45.59 101 PRO A O 1
ATOM 814 N N . PRO A 1 102 ? -36.733 -8.785 48.251 1.00 46.50 102 PRO A N 1
ATOM 815 C CA . PRO A 1 102 ? -36.995 -9.757 49.297 1.00 46.50 102 PRO A CA 1
ATOM 816 C C . PRO A 1 102 ? -37.642 -10.956 48.609 1.00 46.50 102 PRO A C 1
ATOM 818 O O . PRO A 1 102 ? -38.676 -10.818 47.957 1.00 46.50 102 PRO A O 1
ATOM 821 N N . GLY A 1 103 ? -36.972 -12.106 48.667 1.00 44.19 103 GLY A N 1
ATOM 822 C CA . GLY A 1 103 ? -37.475 -13.357 48.128 1.00 44.19 103 GLY A CA 1
ATOM 823 C C . GLY A 1 103 ? -38.672 -13.806 48.952 1.00 44.19 103 GLY A C 1
ATOM 824 O O . GLY A 1 103 ? -38.560 -14.716 49.769 1.00 44.19 103 GLY A O 1
ATOM 825 N N . SER A 1 104 ? -39.821 -13.157 48.769 1.00 40.28 104 SER A N 1
ATOM 826 C CA . SER A 1 104 ? -41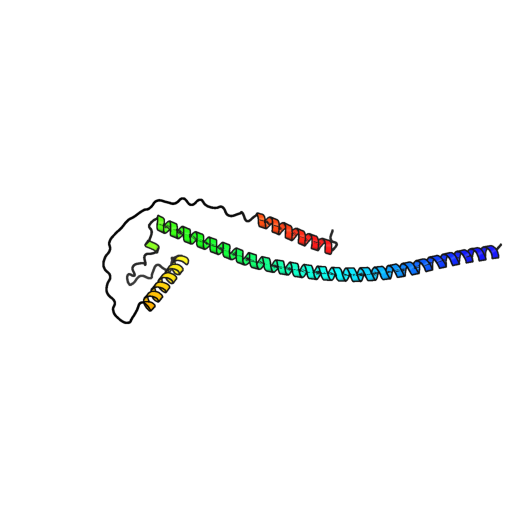.097 -13.710 49.185 1.00 40.28 104 SER A CA 1
ATOM 827 C C . SER A 1 104 ? -41.337 -14.925 48.302 1.00 40.28 104 SER A C 1
ATOM 829 O O . SER A 1 104 ? -41.553 -14.805 47.095 1.00 40.28 104 SER A O 1
ATOM 831 N N . LYS A 1 105 ? -41.195 -16.102 48.912 1.00 43.09 105 LYS A N 1
ATOM 832 C CA . LYS A 1 105 ? -41.455 -17.422 48.335 1.00 43.09 105 LYS A CA 1
ATOM 833 C C . LYS A 1 105 ? -42.738 -17.383 47.486 1.00 43.09 105 LYS A C 1
ATOM 835 O O . LYS A 1 105 ? -43.822 -17.415 48.052 1.00 43.09 105 LYS A O 1
ATOM 840 N N . GLY A 1 106 ? -42.625 -17.311 46.157 1.00 46.47 106 GLY A N 1
ATOM 841 C CA . GLY A 1 106 ? -43.765 -17.574 45.269 1.00 46.47 106 GLY A CA 1
ATOM 842 C C . GLY A 1 106 ? -43.916 -16.730 44.004 1.00 46.47 106 GLY A C 1
ATOM 843 O O . GLY A 1 106 ? -44.578 -17.203 43.089 1.00 46.47 106 GLY A O 1
ATOM 844 N N . GLU A 1 107 ? -43.308 -15.548 43.876 1.00 42.50 107 GLU A N 1
ATOM 845 C CA . GLU A 1 107 ? -43.486 -14.737 42.658 1.00 42.50 107 GLU A CA 1
ATOM 846 C C . GLU A 1 107 ? -42.250 -14.780 41.756 1.00 42.50 107 GLU A C 1
ATOM 848 O O . GLU A 1 107 ? -41.142 -14.405 42.147 1.00 42.50 107 GLU A O 1
ATOM 853 N N . THR A 1 108 ? -42.453 -15.268 40.527 1.00 43.97 108 THR A N 1
ATOM 854 C CA . THR A 1 108 ? -41.452 -15.303 39.453 1.00 43.97 108 THR A CA 1
ATOM 855 C C . THR A 1 108 ? -40.727 -13.971 39.359 1.00 43.97 108 THR A C 1
ATOM 857 O O . THR A 1 108 ? -41.367 -12.923 39.237 1.00 43.97 108 THR A O 1
ATOM 860 N N . PRO A 1 109 ? -39.395 -13.969 39.427 1.00 45.44 109 PRO A N 1
ATOM 861 C CA . PRO A 1 109 ? -38.760 -12.802 39.977 1.00 45.44 109 PRO A CA 1
ATOM 862 C C . PRO A 1 109 ? -38.486 -11.803 38.836 1.00 45.44 109 PRO A C 1
ATOM 864 O O . PRO A 1 109 ? -38.177 -12.197 37.709 1.00 45.44 109 PRO A O 1
ATOM 867 N N . LYS A 1 110 ? -38.597 -10.495 39.116 1.00 53.56 110 LYS A N 1
ATOM 868 C CA . LYS A 1 110 ? -38.473 -9.362 38.161 1.00 53.56 110 LYS A CA 1
ATOM 869 C C . LYS A 1 110 ? -37.098 -9.236 37.454 1.00 53.56 110 LYS A C 1
ATOM 871 O O . LYS A 1 110 ? -36.802 -8.204 36.865 1.00 53.56 110 LYS A O 1
ATOM 876 N N . TRP A 1 111 ? -36.279 -10.291 37.454 1.00 51.69 111 TRP A N 1
ATOM 877 C CA . TRP A 1 111 ? -34.921 -10.378 36.905 1.00 51.69 111 TRP A CA 1
ATOM 878 C C . TRP A 1 111 ? -34.854 -10.265 35.388 1.00 51.69 111 TRP A C 1
ATOM 880 O O . TRP A 1 111 ? -33.837 -9.830 34.855 1.00 51.69 111 TRP A O 1
ATOM 890 N N . LYS A 1 112 ? -35.928 -10.627 34.675 1.00 56.12 112 LYS A N 1
ATOM 891 C CA . LYS A 1 112 ? -35.957 -10.544 33.206 1.00 56.12 112 LYS A CA 1
ATOM 892 C C . LYS A 1 112 ? -35.843 -9.105 32.688 1.00 56.12 112 LYS A C 1
ATOM 894 O O . LYS A 1 112 ? -35.266 -8.912 31.626 1.00 56.12 112 LYS A O 1
ATOM 899 N N . ASN A 1 113 ? -36.316 -8.121 33.458 1.00 56.47 113 ASN A N 1
ATOM 900 C CA . ASN A 1 113 ? -36.329 -6.708 33.061 1.00 56.47 113 ASN A CA 1
ATOM 901 C C . ASN A 1 113 ? -35.096 -5.916 33.520 1.00 56.47 113 ASN A C 1
ATOM 903 O O . ASN A 1 113 ? -35.027 -4.717 33.260 1.00 56.47 113 ASN A O 1
ATOM 907 N N . LEU A 1 114 ? -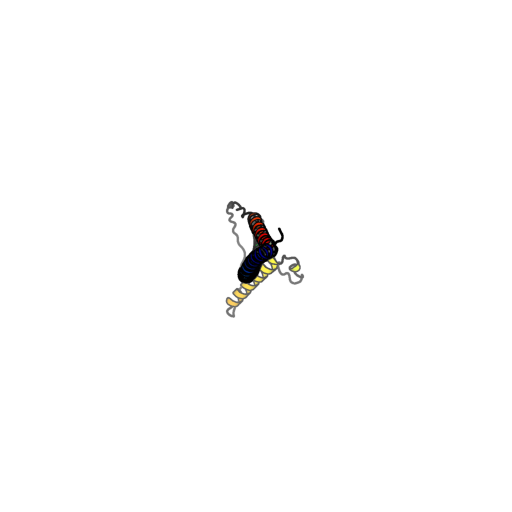34.136 -6.541 34.213 1.00 63.59 114 LEU A N 1
ATOM 908 C CA . LEU A 1 114 ? -32.883 -5.861 34.535 1.00 63.59 114 LEU A CA 1
ATOM 909 C C . LEU A 1 114 ? -32.026 -5.729 33.276 1.00 63.59 114 LEU A C 1
ATOM 911 O O . LEU A 1 114 ? -31.962 -6.650 32.456 1.00 63.59 114 LEU A O 1
ATOM 915 N N . ALA A 1 115 ? -31.345 -4.593 33.148 1.00 67.00 115 ALA A N 1
ATOM 916 C CA . ALA A 1 115 ? -30.340 -4.420 32.114 1.00 67.00 115 ALA A CA 1
ATOM 917 C C . ALA A 1 115 ? -29.210 -5.438 32.330 1.00 67.00 115 ALA A C 1
ATOM 919 O O . ALA A 1 115 ? -28.875 -5.767 33.472 1.00 67.00 115 ALA A O 1
ATOM 920 N N . ASP A 1 116 ? -28.610 -5.932 31.249 1.00 73.88 116 ASP A N 1
ATOM 921 C CA . ASP A 1 116 ? -27.656 -7.048 31.328 1.00 73.88 116 ASP A CA 1
ATOM 922 C C . ASP A 1 116 ? -26.448 -6.732 32.217 1.00 73.88 116 ASP A C 1
ATOM 924 O O . ASP A 1 116 ? -25.963 -7.593 32.937 1.00 73.88 116 ASP A O 1
ATOM 928 N N . TRP A 1 117 ? -26.070 -5.457 32.322 1.00 75.25 117 TRP A N 1
ATOM 929 C CA . TRP A 1 117 ? -25.035 -5.020 33.255 1.00 75.25 117 TRP A CA 1
ATOM 930 C C . TRP A 1 117 ? -25.377 -5.205 34.732 1.00 75.25 117 TRP A C 1
ATOM 932 O O . TRP A 1 117 ? -24.487 -5.476 35.534 1.00 75.25 117 TRP A O 1
ATOM 942 N N . GLN A 1 118 ? -26.648 -5.054 35.106 1.00 68.81 118 GLN A N 1
ATOM 943 C CA . GLN A 1 118 ? -27.076 -5.275 36.484 1.00 68.81 118 GLN A CA 1
ATOM 944 C C . GLN A 1 118 ? -27.066 -6.768 36.804 1.00 68.81 118 GLN A C 1
ATOM 946 O O . GLN A 1 118 ? -26.681 -7.155 37.905 1.00 68.81 118 GLN A O 1
ATOM 951 N N . LYS A 1 119 ? -27.456 -7.602 35.830 1.00 76.12 119 LYS A N 1
ATOM 952 C CA . LYS A 1 119 ? -27.375 -9.062 35.947 1.00 76.12 119 LYS A CA 1
ATOM 953 C C . LYS A 1 119 ? -25.921 -9.507 36.083 1.00 76.12 119 LYS A C 1
ATOM 955 O O . LYS A 1 119 ? -25.620 -10.269 36.993 1.00 76.12 119 LYS A O 1
ATOM 960 N N . ASP A 1 120 ? -25.023 -8.985 35.251 1.00 72.75 120 ASP A N 1
ATOM 961 C CA . ASP A 1 120 ? -23.590 -9.292 35.303 1.00 72.75 120 ASP A CA 1
ATOM 962 C C . ASP A 1 120 ? -22.966 -8.881 36.635 1.00 72.75 120 ASP A C 1
ATOM 964 O O . ASP A 1 120 ? -22.265 -9.674 37.255 1.00 72.75 120 ASP A O 1
ATOM 968 N N . MET A 1 121 ? -23.251 -7.668 37.117 1.00 68.06 121 MET A N 1
ATOM 969 C CA . MET A 1 121 ? -22.700 -7.192 38.386 1.00 68.06 121 MET A CA 1
ATOM 970 C C . MET A 1 121 ? -23.225 -8.007 39.573 1.00 68.06 121 MET A C 1
ATOM 972 O O . MET A 1 121 ? -22.459 -8.348 40.472 1.00 68.06 121 MET A O 1
ATOM 976 N N . TYR A 1 122 ? -24.512 -8.364 39.560 1.00 68.94 122 TYR A N 1
ATOM 977 C CA . TYR A 1 122 ? -25.087 -9.269 40.551 1.00 68.94 122 TYR A CA 1
ATOM 978 C C . TYR A 1 122 ? -24.436 -10.652 40.496 1.00 68.94 122 TYR A C 1
ATOM 980 O O . TYR A 1 122 ? -24.052 -11.178 41.534 1.00 68.94 122 TYR A O 1
ATOM 988 N N . ASN A 1 123 ? -24.274 -11.229 39.306 1.00 70.44 123 ASN A N 1
ATOM 989 C CA . ASN A 1 123 ? -23.653 -12.540 39.140 1.00 70.44 123 ASN A CA 1
ATOM 990 C C . ASN A 1 123 ? -22.197 -12.533 39.619 1.00 70.44 123 ASN A C 1
ATOM 992 O O . ASN A 1 123 ? -21.790 -13.471 40.299 1.00 70.44 123 ASN A O 1
ATOM 996 N N . SER A 1 124 ? -21.437 -11.472 39.334 1.00 69.31 124 SER A N 1
ATOM 997 C CA . SER A 1 124 ? -20.068 -11.306 39.833 1.00 69.31 124 SER A CA 1
ATOM 998 C C . SER A 1 124 ? -20.026 -11.171 41.356 1.00 69.31 124 SER A C 1
ATOM 1000 O O . SER A 1 124 ? -19.286 -11.906 42.002 1.00 69.31 124 SER A O 1
ATOM 1002 N N . LEU A 1 125 ? -20.878 -10.326 41.948 1.00 70.88 125 LEU A N 1
ATOM 1003 C CA . LEU A 1 125 ? -20.968 -10.174 43.406 1.00 70.88 125 LEU A CA 1
ATOM 1004 C C . LEU A 1 125 ? -21.417 -11.460 44.105 1.00 70.88 125 LEU A C 1
ATOM 1006 O O . LEU A 1 125 ? -20.869 -11.827 45.141 1.00 70.88 125 LEU A O 1
ATOM 1010 N N . MET A 1 126 ? -22.407 -12.164 43.553 1.00 69.69 126 MET A N 1
ATOM 10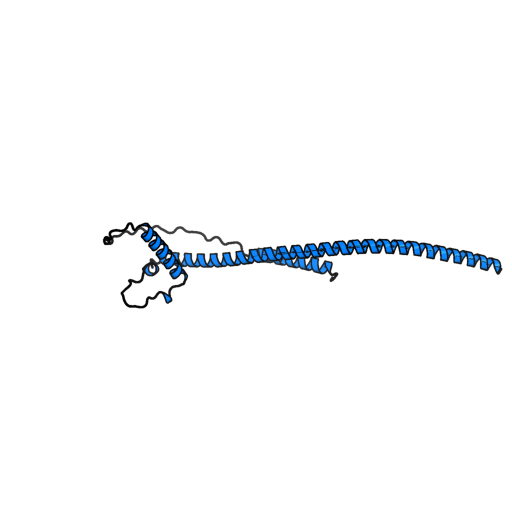11 C CA . MET A 1 126 ? -22.866 -13.442 44.094 1.00 69.69 126 MET A CA 1
ATOM 1012 C C . MET A 1 126 ? -21.791 -14.509 43.967 1.00 69.69 126 MET A C 1
ATOM 1014 O O . MET A 1 126 ? -21.614 -15.279 44.903 1.00 69.69 126 MET A O 1
ATOM 1018 N N . LYS A 1 127 ? -21.054 -14.551 42.855 1.00 67.31 127 LYS A N 1
ATOM 1019 C CA . LYS A 1 127 ? -19.949 -15.491 42.662 1.00 67.31 127 LYS A CA 1
ATOM 1020 C C . LYS A 1 127 ? -18.810 -15.220 43.646 1.00 67.31 127 LYS A C 1
ATOM 1022 O O . LYS A 1 127 ? -18.354 -16.156 44.290 1.00 67.31 127 LYS A O 1
ATOM 1027 N N . GLU A 1 128 ? -18.413 -13.964 43.835 1.00 63.53 128 GLU A N 1
ATOM 1028 C CA . GLU A 1 128 ? -17.383 -13.576 44.811 1.00 63.53 128 GLU A CA 1
ATOM 1029 C C . GLU A 1 128 ? -17.819 -13.824 46.264 1.00 63.53 128 GLU A C 1
ATOM 1031 O O . GLU A 1 128 ? -17.008 -14.271 47.078 1.00 63.53 128 GLU A O 1
ATOM 1036 N N . ASN A 1 129 ? -19.101 -13.613 46.593 1.00 62.91 129 ASN A N 1
ATOM 1037 C CA . ASN A 1 129 ? -19.654 -13.960 47.905 1.00 62.91 129 ASN A CA 1
ATOM 1038 C C . ASN A 1 129 ? -19.745 -15.473 48.111 1.00 62.91 129 ASN A C 1
ATOM 1040 O O . ASN A 1 129 ? -19.395 -15.947 49.185 1.00 62.91 129 ASN A O 1
ATOM 1044 N N . TYR A 1 130 ? -20.181 -16.247 47.115 1.00 54.00 130 TYR A N 1
ATOM 1045 C CA . TYR A 1 130 ? -20.202 -17.707 47.214 1.00 54.00 130 TYR A CA 1
ATOM 1046 C C . TYR A 1 130 ? -18.789 -18.268 47.338 1.00 54.00 130 TYR A C 1
ATOM 1048 O O . TYR A 1 130 ? -18.572 -19.123 48.184 1.00 54.00 130 TYR A O 1
ATOM 1056 N N . GLU A 1 131 ? -17.819 -17.773 46.570 1.00 59.00 131 GLU A N 1
ATOM 1057 C CA . GLU A 1 131 ? -16.421 -18.197 46.690 1.00 59.00 131 GLU A CA 1
ATOM 1058 C C . GLU A 1 131 ? -15.793 -17.767 48.024 1.00 59.00 131 GLU A C 1
ATOM 1060 O O . GLU A 1 131 ? -15.048 -18.544 48.623 1.00 59.00 131 GLU A O 1
ATOM 1065 N N . SER A 1 132 ? -16.127 -16.579 48.538 1.00 65.88 132 SER A N 1
ATOM 1066 C CA . SER A 1 132 ? -15.707 -16.150 49.880 1.00 65.88 132 SER A CA 1
ATOM 1067 C C . SER A 1 132 ? -16.341 -16.995 50.976 1.00 65.88 132 SER A C 1
ATOM 1069 O O . SE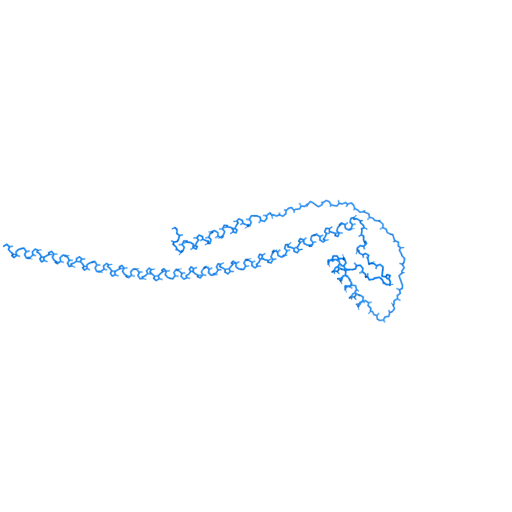R A 1 132 ? -15.642 -17.395 51.899 1.00 65.88 132 SER A O 1
ATOM 1071 N N . LEU A 1 133 ? -17.631 -17.324 50.869 1.00 56.25 133 LEU A N 1
ATOM 1072 C CA . LEU A 1 133 ? -18.318 -18.215 51.804 1.00 56.25 133 LEU A CA 1
ATOM 1073 C C . LEU A 1 133 ? -17.764 -19.642 51.713 1.00 56.25 133 LEU A C 1
ATOM 1075 O O . LEU A 1 133 ? -17.480 -20.236 52.741 1.00 56.25 133 LEU A O 1
ATOM 1079 N N . LEU A 1 134 ? -17.505 -20.170 50.514 1.00 57.09 134 LEU A N 1
ATOM 1080 C CA . LEU A 1 134 ? -16.855 -21.474 50.327 1.00 57.09 134 LEU A CA 1
ATOM 1081 C C . LEU A 1 134 ? -15.446 -21.519 50.934 1.00 57.09 134 LEU A C 1
ATOM 1083 O O . LEU A 1 134 ? -15.024 -22.571 51.403 1.00 57.09 134 LEU A O 1
ATOM 1087 N N . ARG A 1 135 ? -14.720 -20.395 50.946 1.00 59.47 135 ARG A N 1
ATOM 1088 C CA . ARG A 1 135 ? -13.417 -20.274 51.622 1.00 59.47 135 ARG A CA 1
ATOM 1089 C C . ARG A 1 135 ? -13.534 -20.030 53.128 1.00 59.47 135 ARG A C 1
ATOM 1091 O O . ARG A 1 135 ? -12.612 -20.373 53.860 1.00 59.47 135 ARG A O 1
ATOM 1098 N N . ALA A 1 136 ? -14.633 -19.431 53.581 1.00 55.50 136 ALA A N 1
ATOM 1099 C CA . ALA A 1 136 ? -14.883 -19.062 54.972 1.00 55.50 136 ALA A CA 1
ATOM 1100 C C . ALA A 1 136 ? -15.706 -20.100 55.755 1.00 55.50 136 ALA A C 1
ATOM 1102 O O . ALA A 1 136 ? -16.008 -19.856 56.921 1.00 55.50 136 ALA A O 1
ATOM 1103 N N . VAL A 1 137 ? -16.060 -21.241 55.154 1.00 44.16 137 VAL A N 1
ATOM 1104 C CA . VAL A 1 137 ? -16.721 -22.362 55.840 1.00 44.16 137 VAL A CA 1
ATOM 1105 C C . VAL A 1 137 ? -15.672 -23.408 56.238 1.00 44.16 137 VAL A C 1
ATOM 1107 O O . VAL A 1 137 ? -15.331 -24.276 55.436 1.00 44.16 137 VAL A O 1
ATOM 1110 N N . PRO A 1 138 ? -15.170 -23.397 57.485 1.00 49.88 138 PRO A N 1
ATOM 1111 C CA . PRO A 1 138 ? -14.977 -24.633 58.211 1.00 49.88 138 PRO A CA 1
ATOM 1112 C C . PRO A 1 138 ? -16.353 -25.194 58.576 1.00 49.88 138 PRO A C 1
ATOM 1114 O O . PRO A 1 138 ? -17.286 -24.472 58.926 1.00 49.88 138 PRO A O 1
ATOM 1117 N N . GLU A 1 139 ? -16.467 -26.505 58.471 1.00 45.06 139 GLU A N 1
ATOM 1118 C CA . GLU A 1 139 ? -17.662 -27.300 58.702 1.00 45.06 139 GLU A CA 1
ATOM 1119 C C . GLU A 1 139 ? -18.105 -27.222 60.176 1.00 45.06 139 GLU A C 1
ATOM 1121 O O . GLU A 1 139 ? -17.785 -28.091 60.978 1.00 45.06 139 GLU A O 1
ATOM 1126 N N . SER A 1 140 ? -18.756 -26.128 60.586 1.00 45.72 140 SER A N 1
ATOM 1127 C CA . SER A 1 140 ? -19.698 -26.059 61.718 1.00 45.72 140 SER A CA 1
ATOM 1128 C C . SER A 1 140 ? -20.176 -24.629 62.010 1.00 45.72 140 SER A C 1
ATOM 1130 O O . SER A 1 140 ? -19.403 -23.688 62.134 1.00 45.72 140 SER A O 1
ATOM 1132 N N . SER A 1 141 ? -21.486 -24.534 62.258 1.00 41.56 141 SER A N 1
ATOM 1133 C CA . SER A 1 141 ? -22.211 -23.487 62.999 1.00 41.56 141 SER A CA 1
ATOM 1134 C C . SER A 1 141 ? -22.472 -22.127 62.327 1.00 41.56 141 SER A C 1
ATOM 1136 O O . SER A 1 141 ? -21.639 -21.232 62.280 1.00 41.56 141 SER A O 1
ATOM 1138 N N . ILE A 1 142 ? -23.729 -21.961 61.905 1.00 44.28 142 ILE A N 1
ATOM 1139 C CA . ILE A 1 142 ? -24.410 -20.680 61.669 1.00 44.28 142 ILE A CA 1
ATOM 1140 C C . ILE A 1 142 ? -24.774 -20.071 63.036 1.00 44.28 142 ILE A C 1
ATOM 1142 O O . ILE A 1 142 ? -25.369 -20.786 63.847 1.00 44.28 142 ILE A O 1
ATOM 1146 N N . PRO A 1 143 ? -24.522 -18.769 63.278 1.00 38.75 143 PRO A N 1
ATOM 1147 C CA . PRO A 1 143 ? -25.386 -18.004 64.184 1.00 38.75 143 PRO A CA 1
ATOM 1148 C C . PRO A 1 143 ? -26.025 -16.762 63.529 1.00 38.75 143 PRO A C 1
ATOM 1150 O O . PRO A 1 143 ? -25.458 -16.133 62.638 1.00 38.75 143 PRO A O 1
ATOM 1153 N N . GLU A 1 144 ? -27.234 -16.447 64.004 1.00 33.34 144 GLU A N 1
ATOM 1154 C CA . GLU A 1 144 ? -28.157 -15.372 63.597 1.00 33.34 144 GLU A CA 1
ATOM 1155 C C . GLU A 1 144 ? -27.585 -13.931 63.587 1.00 33.34 144 GLU A C 1
ATOM 1157 O O . GLU A 1 144 ? -26.634 -13.632 64.312 1.00 33.34 144 GLU A O 1
ATOM 1162 N N . PRO A 1 145 ? -28.207 -12.990 62.837 1.00 37.56 145 PRO A N 1
ATOM 1163 C CA . PRO A 1 145 ? -27.759 -11.598 62.746 1.00 37.56 145 PRO A CA 1
ATOM 1164 C C . PRO A 1 145 ? -28.437 -10.667 63.776 1.00 37.56 145 PRO A C 1
ATOM 1166 O O . PRO A 1 145 ? -29.658 -10.732 63.939 1.00 37.56 145 PRO A O 1
ATOM 1169 N N . PRO A 1 146 ? -27.722 -9.697 64.388 1.00 34.25 146 PRO A N 1
ATOM 1170 C CA . PRO A 1 146 ? -28.364 -8.617 65.129 1.00 34.25 146 PRO A CA 1
ATOM 1171 C C . PRO A 1 146 ? -28.474 -7.298 64.334 1.00 34.25 146 PRO A C 1
ATOM 1173 O O . PRO A 1 146 ? -27.496 -6.754 63.831 1.00 34.25 146 PRO A O 1
ATOM 1176 N N . SER A 1 147 ? -29.718 -6.806 64.280 1.00 31.88 147 SER A N 1
ATOM 1177 C CA . SER A 1 147 ? -30.229 -5.427 64.432 1.00 31.88 147 SER A CA 1
ATOM 1178 C C . SER A 1 147 ? -29.394 -4.201 64.003 1.00 31.88 147 SER A C 1
ATOM 1180 O O . SER A 1 147 ? -28.314 -3.921 64.510 1.00 31.88 147 SER A O 1
ATOM 1182 N N . ALA A 1 148 ? -30.063 -3.354 63.212 1.00 41.16 148 ALA A N 1
ATOM 1183 C CA . ALA A 1 148 ? -29.711 -2.008 62.757 1.00 41.16 148 ALA A CA 1
ATOM 1184 C C . ALA A 1 148 ? -29.233 -1.006 63.833 1.00 41.16 148 ALA A C 1
ATOM 1186 O O . ALA A 1 148 ? -29.765 -1.004 64.944 1.00 41.16 148 ALA A O 1
ATOM 1187 N N . LYS A 1 149 ? -28.332 -0.086 63.426 1.00 33.69 149 LYS A N 1
ATOM 1188 C CA . LYS A 1 149 ? -28.258 1.343 63.823 1.00 33.69 149 LYS A CA 1
ATOM 1189 C C . LYS A 1 149 ? -27.220 2.131 62.985 1.00 33.69 149 LYS A C 1
ATOM 1191 O O . LYS A 1 149 ? -26.029 1.877 63.070 1.00 33.69 149 LYS A O 1
ATOM 1196 N N . GLU A 1 150 ? -27.731 3.064 62.174 1.00 38.19 150 GLU A N 1
ATOM 1197 C CA . GLU A 1 150 ? -27.387 4.504 62.150 1.00 38.19 150 GLU A CA 1
ATOM 1198 C C . GLU A 1 150 ? -25.917 4.969 61.999 1.00 38.19 150 GLU A C 1
ATOM 1200 O O . GLU A 1 150 ? -25.115 4.825 62.920 1.00 38.19 150 GLU A O 1
ATOM 1205 N N . ARG A 1 151 ? -25.618 5.685 60.894 1.00 34.62 151 ARG A N 1
ATOM 1206 C CA . ARG A 1 151 ? -25.072 7.064 60.929 1.00 34.62 151 ARG A CA 1
ATOM 1207 C C . ARG A 1 151 ? -24.928 7.711 59.544 1.00 34.62 151 ARG A C 1
ATOM 1209 O O . ARG A 1 151 ? -24.249 7.193 58.662 1.00 34.62 151 ARG A O 1
ATOM 1216 N N . ASP A 1 152 ? -25.541 8.885 59.423 1.00 38.88 152 ASP A N 1
ATOM 1217 C CA . ASP A 1 152 ? -25.301 9.919 58.417 1.00 38.88 152 ASP A CA 1
ATOM 1218 C C . ASP A 1 152 ? -23.914 10.558 58.574 1.00 38.88 152 ASP A C 1
ATOM 1220 O O . ASP A 1 152 ? -23.560 10.945 59.685 1.00 38.88 152 ASP A O 1
ATOM 1224 N N . VAL A 1 153 ? -23.194 10.771 57.463 1.00 34.72 153 VAL A N 1
ATOM 1225 C CA . VAL A 1 153 ? -22.264 11.903 57.267 1.00 34.72 153 VAL A CA 1
ATOM 1226 C C . VAL A 1 153 ? -22.215 12.242 55.768 1.00 34.72 153 VAL A C 1
ATOM 1228 O O . VAL A 1 153 ? -21.912 11.386 54.940 1.00 34.72 153 VAL A O 1
ATOM 1231 N N . ILE A 1 154 ? -22.520 13.494 55.420 1.00 45.69 154 ILE A N 1
ATOM 1232 C CA . ILE A 1 154 ? -22.300 14.101 54.095 1.00 45.69 154 ILE A CA 1
ATOM 1233 C C . ILE A 1 154 ? -20.893 14.722 54.078 1.00 45.69 154 ILE A C 1
ATOM 1235 O O . ILE A 1 154 ? -20.537 15.384 55.054 1.00 45.69 154 ILE A O 1
ATOM 1239 N N . PRO A 1 155 ? -20.134 14.607 52.973 1.00 36.91 155 PRO A N 1
ATOM 1240 C CA . PRO A 1 155 ? -19.298 15.731 52.550 1.00 36.91 155 PRO A CA 1
ATOM 1241 C C . PRO A 1 155 ? -19.613 16.217 51.125 1.00 36.91 155 PRO A C 1
ATOM 1243 O O . PRO A 1 155 ? -20.065 15.468 50.261 1.00 36.91 155 PRO A O 1
ATOM 1246 N N . GLU A 1 156 ? -19.375 17.513 50.950 1.00 35.34 156 GLU A N 1
ATOM 1247 C CA . GLU A 1 156 ? -19.602 18.380 49.789 1.00 35.34 156 GLU A CA 1
ATOM 1248 C C . GLU A 1 156 ? -18.889 17.978 48.474 1.00 35.34 156 GLU A C 1
ATOM 1250 O O . GLU A 1 156 ? -17.959 17.170 48.488 1.00 35.34 156 GLU A O 1
ATOM 1255 N N . PRO A 1 157 ? -19.322 18.534 47.317 1.00 38.06 157 PRO A N 1
ATOM 1256 C CA . PRO A 1 157 ? -18.941 18.044 45.995 1.00 38.06 157 PRO A CA 1
ATOM 1257 C C . PRO A 1 157 ? -17.592 18.596 45.511 1.00 38.06 157 PRO A C 1
ATOM 1259 O O . PRO A 1 157 ? -17.381 19.805 45.448 1.00 38.06 157 PRO A O 1
ATOM 1262 N N . CYS A 1 158 ? -16.708 17.707 45.051 1.00 33.38 158 CYS A N 1
ATOM 1263 C CA . CYS A 1 158 ? -15.519 18.096 44.294 1.00 33.38 158 CYS A CA 1
ATOM 1264 C C . CYS A 1 158 ? -15.881 18.339 42.822 1.00 33.38 158 CYS A C 1
ATOM 1266 O O . CYS A 1 158 ? -16.344 17.444 42.114 1.00 33.38 158 CYS A O 1
ATOM 1268 N N . THR A 1 159 ? -15.640 19.562 42.360 1.00 44.78 159 THR A N 1
ATOM 1269 C CA . THR A 1 159 ? -15.740 19.998 40.966 1.00 44.78 159 THR A CA 1
ATOM 1270 C C . THR A 1 159 ? -14.614 19.387 40.126 1.00 44.78 159 THR A C 1
ATOM 1272 O O . THR A 1 159 ? -13.459 19.796 40.206 1.00 44.78 159 THR A O 1
ATOM 1275 N N . GLY A 1 160 ? -14.952 18.403 39.290 1.00 33.16 160 GLY A N 1
ATOM 1276 C CA . GLY A 1 160 ? -14.068 17.860 38.258 1.00 33.16 160 GLY A CA 1
ATOM 1277 C C . GLY A 1 160 ? -14.413 18.440 36.889 1.00 33.16 160 GLY A C 1
ATOM 1278 O O . GLY A 1 160 ? -15.424 18.078 36.296 1.00 33.16 160 GLY A O 1
ATOM 1279 N N . VAL A 1 161 ? -13.578 19.356 36.401 1.00 33.59 161 VAL A N 1
ATOM 1280 C CA . VAL A 1 161 ? -13.641 19.940 35.054 1.00 33.59 161 VAL A CA 1
ATOM 1281 C C . VAL A 1 161 ? -13.427 18.847 34.000 1.00 33.59 161 VAL A C 1
ATOM 1283 O O . VAL A 1 161 ? -12.428 18.132 34.029 1.00 33.59 161 VAL A O 1
ATOM 1286 N N . GLY A 1 162 ? -14.370 18.733 33.062 1.00 36.19 162 GLY A N 1
ATOM 1287 C CA . GLY A 1 162 ? -14.301 17.813 31.930 1.00 36.19 162 GLY A CA 1
ATOM 1288 C C . GLY A 1 162 ? -13.175 18.170 30.957 1.00 36.19 162 GLY A C 1
ATOM 1289 O O . GLY A 1 162 ? -13.136 19.270 30.407 1.00 36.19 162 GLY A O 1
ATOM 1290 N N . GLY A 1 163 ? -12.275 17.216 30.722 1.00 31.28 163 GLY A N 1
ATOM 1291 C CA . GLY A 1 163 ? -11.282 17.278 29.655 1.00 31.28 163 GLY A CA 1
ATOM 1292 C C . GLY A 1 163 ? -11.892 16.836 28.326 1.00 31.28 163 GLY A C 1
ATOM 1293 O O . GLY A 1 163 ? -12.280 15.681 28.165 1.00 31.28 163 GLY A O 1
ATOM 1294 N N . LYS A 1 164 ? -11.973 17.761 27.367 1.00 41.97 164 LYS A N 1
ATOM 1295 C CA . LYS A 1 164 ? -12.335 17.489 25.972 1.00 41.97 164 LYS A CA 1
ATOM 1296 C C . LYS A 1 164 ? -11.170 16.728 25.314 1.00 41.97 164 LYS A C 1
ATOM 1298 O O . LYS A 1 164 ? -10.075 17.274 25.200 1.00 41.97 164 LYS A O 1
ATOM 1303 N N . GLY A 1 165 ? -11.386 15.469 24.931 1.00 39.19 165 GLY A N 1
ATOM 1304 C CA . GLY A 1 165 ? -10.413 14.684 24.161 1.00 39.19 165 GLY A CA 1
ATOM 1305 C C . GLY A 1 165 ? -10.257 15.214 22.724 1.00 39.19 165 GLY A C 1
ATOM 1306 O O . GLY A 1 165 ? -11.195 15.829 22.209 1.00 39.19 165 GLY A O 1
ATOM 1307 N N . PRO A 1 166 ? -9.092 15.009 22.078 1.00 42.94 166 PRO A N 1
ATOM 1308 C CA . PRO A 1 166 ? -8.786 15.569 20.763 1.00 42.94 166 PRO A CA 1
ATOM 1309 C C . PRO A 1 166 ? -9.705 14.996 19.677 1.00 42.94 166 PRO A C 1
ATOM 1311 O O . PRO A 1 166 ? -10.003 13.802 19.646 1.00 42.94 166 PRO A O 1
ATOM 1314 N N . GLU A 1 167 ? -10.184 15.876 18.800 1.00 52.16 167 GLU A N 1
ATOM 1315 C CA . GLU A 1 167 ? -11.221 15.576 17.818 1.00 52.16 167 GLU A CA 1
ATOM 1316 C C . GLU A 1 167 ? -10.666 14.704 16.675 1.00 52.16 167 GLU A C 1
ATOM 1318 O O . GLU A 1 167 ? -9.694 15.055 16.009 1.00 52.16 167 GLU A O 1
ATOM 1323 N N . GLY A 1 168 ? -11.292 13.544 16.437 1.00 48.16 168 GLY A N 1
ATOM 1324 C CA . GLY A 1 168 ? -10.822 12.486 15.527 1.00 48.16 168 GLY A CA 1
ATOM 1325 C C . GLY A 1 168 ? -10.723 12.844 14.034 1.00 48.16 168 GLY A C 1
ATOM 1326 O O . GLY A 1 168 ? -10.401 11.983 13.217 1.00 48.16 168 GLY A O 1
ATOM 1327 N N . TRP A 1 169 ? -10.974 14.095 13.651 1.00 51.66 169 TRP A N 1
ATOM 1328 C CA . TRP A 1 169 ? -10.967 14.555 12.259 1.00 51.66 169 TRP A CA 1
ATOM 1329 C C . TRP A 1 169 ? -9.554 14.794 11.710 1.00 51.66 169 TRP A C 1
ATOM 1331 O O . TRP A 1 169 ? -9.341 14.680 10.502 1.00 51.66 169 TRP A O 1
ATOM 1341 N N . GLU A 1 170 ? -8.575 15.082 12.573 1.00 50.12 170 GLU A N 1
ATOM 1342 C CA . GLU A 1 170 ? -7.190 15.348 12.151 1.00 50.12 170 GLU A CA 1
ATOM 1343 C C . GLU A 1 170 ? -6.537 14.106 11.521 1.00 50.12 170 GLU A C 1
ATOM 1345 O O . GLU A 1 170 ? -5.891 14.191 10.475 1.00 50.12 170 GLU A O 1
ATOM 1350 N N . TRP A 1 171 ? -6.805 12.921 12.076 1.00 52.91 171 TRP A N 1
ATOM 1351 C CA . TRP A 1 171 ? -6.304 11.649 11.545 1.00 52.91 171 TRP A CA 1
ATOM 1352 C C . TRP A 1 171 ? -6.959 11.252 10.218 1.00 52.91 171 TRP A C 1
ATOM 1354 O O . TRP A 1 171 ? -6.310 10.646 9.361 1.00 52.91 171 TRP A O 1
ATOM 1364 N N . ALA A 1 172 ? -8.212 11.655 9.991 1.00 59.88 172 ALA A N 1
ATOM 1365 C CA . ALA A 1 172 ? -8.905 11.403 8.730 1.00 59.88 172 ALA A CA 1
ATOM 1366 C C . ALA A 1 172 ? -8.257 12.155 7.552 1.00 59.88 172 ALA A C 1
ATOM 1368 O O . ALA A 1 172 ? -8.217 11.642 6.431 1.00 59.88 172 ALA A O 1
ATOM 1369 N N . LEU A 1 173 ? -7.711 13.352 7.791 1.00 65.62 173 LEU A N 1
ATOM 1370 C CA . LEU A 1 173 ? -6.997 14.126 6.770 1.00 65.62 173 LEU A CA 1
ATOM 1371 C C . LEU A 1 173 ? -5.636 13.509 6.432 1.00 65.62 173 LEU A C 1
ATOM 1373 O O . LEU A 1 173 ? -5.279 13.428 5.254 1.00 65.62 173 LEU A O 1
ATOM 1377 N N . VAL A 1 174 ? -4.915 13.008 7.438 1.00 69.38 174 VAL A N 1
ATOM 1378 C CA . VAL A 1 174 ? -3.643 12.293 7.242 1.00 69.38 174 VAL A CA 1
ATOM 1379 C C . VAL A 1 174 ? -3.857 11.031 6.403 1.00 69.38 174 VAL A C 1
ATOM 1381 O O . VAL A 1 174 ? -3.112 10.787 5.451 1.00 69.38 174 VAL A O 1
ATOM 1384 N N . TRP A 1 175 ? -4.917 10.270 6.683 1.00 68.38 175 TRP A N 1
ATOM 1385 C CA . TRP A 1 175 ? -5.243 9.060 5.928 1.00 68.38 175 TRP A CA 1
ATOM 1386 C C . TRP A 1 175 ? -5.644 9.374 4.482 1.00 68.38 175 TRP A C 1
ATOM 1388 O O . TRP A 1 175 ? -5.110 8.776 3.544 1.00 68.38 175 TRP A O 1
ATOM 1398 N N . LYS A 1 176 ? -6.511 10.372 4.267 1.00 70.56 176 LYS A N 1
ATOM 1399 C CA . LYS A 1 176 ? -6.857 10.836 2.913 1.00 70.56 176 LYS A CA 1
ATOM 1400 C C . LYS A 1 176 ? -5.611 11.256 2.128 1.00 70.56 176 LYS A C 1
ATOM 1402 O O . LYS A 1 176 ? -5.477 10.890 0.962 1.00 70.56 176 LYS A O 1
ATOM 1407 N N . GLY A 1 177 ? -4.671 11.951 2.769 1.00 71.00 177 GLY A N 1
ATOM 1408 C CA . GLY A 1 177 ? -3.392 12.323 2.163 1.00 71.00 177 GLY A CA 1
ATOM 1409 C C . GLY A 1 177 ? -2.531 11.118 1.769 1.00 71.00 177 GLY A C 1
ATOM 1410 O O . GLY A 1 177 ? -1.938 11.117 0.688 1.00 71.00 177 GLY A O 1
ATOM 1411 N N . LEU A 1 178 ? -2.495 10.074 2.601 1.00 72.38 178 LEU A N 1
ATOM 1412 C CA . LEU A 1 178 ? -1.741 8.850 2.322 1.00 72.38 178 LEU A CA 1
ATOM 1413 C C . LEU A 1 178 ? -2.340 8.064 1.146 1.00 72.38 178 LEU A C 1
ATOM 1415 O O . LEU A 1 178 ? -1.604 7.652 0.251 1.00 72.38 178 LEU A O 1
ATOM 1419 N N . ILE A 1 179 ? -3.670 7.925 1.105 1.00 74.12 179 ILE A N 1
ATOM 1420 C CA . ILE A 1 179 ? -4.392 7.253 0.011 1.00 74.12 179 ILE A CA 1
ATOM 1421 C C . ILE A 1 179 ? -4.157 7.978 -1.313 1.00 74.12 179 ILE A C 1
ATOM 1423 O O . ILE A 1 179 ? -3.811 7.341 -2.303 1.00 74.12 179 ILE A O 1
ATOM 1427 N N . VAL A 1 180 ? -4.283 9.308 -1.339 1.00 73.06 180 VAL A N 1
ATOM 1428 C CA . VAL A 1 180 ? -4.051 10.100 -2.558 1.00 73.06 180 VAL A CA 1
ATOM 1429 C C . VAL A 1 180 ? -2.603 9.968 -3.034 1.00 73.06 180 VAL A C 1
ATOM 1431 O O . VAL A 1 180 ? -2.352 9.881 -4.236 1.00 73.06 180 VAL A O 1
ATOM 1434 N N . ARG A 1 181 ? -1.638 9.910 -2.108 1.00 70.88 181 ARG A N 1
ATOM 1435 C CA . ARG A 1 181 ? -0.221 9.739 -2.450 1.00 70.88 181 ARG A CA 1
ATOM 1436 C C . ARG A 1 181 ? 0.063 8.340 -3.008 1.00 70.88 181 ARG A C 1
ATOM 1438 O O . ARG A 1 181 ? 0.774 8.239 -4.002 1.00 70.88 181 ARG A O 1
ATOM 1445 N N . LEU A 1 182 ? -0.536 7.294 -2.440 1.00 66.50 182 LEU A N 1
ATOM 1446 C CA . LEU A 1 182 ? -0.441 5.925 -2.960 1.00 66.50 182 LEU A CA 1
ATOM 1447 C C . LEU A 1 182 ? -1.118 5.785 -4.330 1.00 66.50 182 LEU A C 1
ATOM 1449 O O . LEU A 1 182 ? -0.529 5.218 -5.248 1.00 66.50 182 LEU A O 1
ATOM 1453 N N . TYR A 1 183 ? -2.303 6.373 -4.504 1.00 69.31 183 TYR A N 1
ATOM 1454 C CA . TYR A 1 183 ? -3.024 6.363 -5.777 1.00 69.31 183 TYR A CA 1
ATOM 1455 C C . TYR A 1 183 ? -2.234 7.084 -6.875 1.00 69.31 183 TYR A C 1
ATOM 1457 O O . TYR A 1 183 ? -2.075 6.553 -7.970 1.00 69.31 183 TYR A O 1
ATOM 1465 N N . ARG A 1 184 ? -1.637 8.244 -6.565 1.00 68.94 184 ARG A N 1
ATOM 1466 C CA . ARG A 1 184 ? -0.775 8.982 -7.501 1.00 68.94 184 ARG A CA 1
ATOM 1467 C C . ARG A 1 184 ? 0.475 8.188 -7.895 1.00 68.94 184 ARG A C 1
ATOM 1469 O O . ARG A 1 184 ? 0.837 8.197 -9.064 1.00 68.94 184 ARG A O 1
ATOM 1476 N N . VAL A 1 185 ? 1.118 7.491 -6.955 1.00 64.31 185 VAL A N 1
ATOM 1477 C CA . VAL A 1 185 ? 2.276 6.620 -7.251 1.00 64.31 185 VAL A CA 1
ATOM 1478 C C . VAL A 1 185 ? 1.869 5.435 -8.138 1.00 64.31 185 VAL A C 1
ATOM 1480 O O . VAL A 1 185 ? 2.617 5.055 -9.041 1.00 64.31 185 VAL A O 1
ATOM 1483 N N . SER A 1 186 ? 0.666 4.894 -7.931 1.00 63.41 186 SER A N 1
ATOM 1484 C CA . SER A 1 186 ? 0.113 3.807 -8.746 1.00 63.41 186 SER A CA 1
ATOM 1485 C C . SER A 1 186 ? -0.273 4.274 -10.165 1.00 63.41 186 SER A C 1
ATOM 1487 O O . SER A 1 186 ? 0.030 3.582 -11.135 1.00 63.41 186 SER A O 1
ATOM 1489 N N . CYS A 1 187 ? -0.847 5.476 -10.320 1.00 57.97 187 CYS A N 1
ATOM 1490 C CA . CYS A 1 187 ? -1.152 6.082 -11.627 1.00 57.97 187 CYS A CA 1
ATOM 1491 C C . CYS A 1 187 ? 0.111 6.424 -12.434 1.00 57.97 187 CYS A C 1
ATOM 1493 O O . CYS A 1 187 ? 0.196 6.036 -13.600 1.00 57.97 187 CYS A O 1
ATOM 1495 N N . LEU A 1 188 ? 1.122 7.044 -11.805 1.00 57.19 188 LEU A N 1
ATOM 1496 C CA . LEU A 1 188 ? 2.400 7.356 -12.466 1.00 57.19 188 LEU A CA 1
ATOM 1497 C C . LEU A 1 188 ? 3.120 6.094 -12.965 1.00 57.19 188 LEU A C 1
ATOM 1499 O O . LEU A 1 188 ? 3.769 6.123 -14.006 1.00 57.19 188 LEU A O 1
ATOM 1503 N N . SER A 1 189 ? 2.990 4.975 -12.245 1.00 50.78 189 SER A N 1
ATOM 1504 C CA . SER A 1 189 ? 3.597 3.697 -12.648 1.00 50.78 189 SER A CA 1
ATOM 1505 C C . SER A 1 189 ? 2.864 3.015 -13.810 1.00 50.78 189 SER A C 1
ATOM 1507 O O . SER A 1 189 ? 3.438 2.147 -14.459 1.00 50.78 189 SER A O 1
ATOM 1509 N N . ARG A 1 190 ? 1.610 3.396 -14.096 1.00 57.66 190 ARG A N 1
ATOM 1510 C CA . ARG A 1 190 ? 0.804 2.849 -15.205 1.00 57.66 190 ARG A CA 1
ATOM 1511 C C . ARG A 1 190 ? 0.785 3.747 -16.446 1.00 57.66 190 ARG A C 1
ATOM 1513 O O . ARG A 1 190 ? 0.103 3.407 -17.407 1.00 57.66 190 ARG A O 1
ATOM 1520 N N . GLY A 1 191 ? 1.501 4.876 -16.432 1.00 46.69 191 GLY A N 1
ATOM 1521 C CA . GLY A 1 191 ? 1.521 5.827 -17.550 1.00 46.69 191 GLY A CA 1
ATOM 1522 C C . GLY A 1 191 ? 0.152 6.447 -17.861 1.00 46.69 191 GLY A C 1
ATOM 1523 O O . GLY A 1 191 ? -0.080 6.866 -18.990 1.00 46.69 191 GLY A O 1
ATOM 1524 N N . LEU A 1 192 ? -0.757 6.461 -16.881 1.00 48.97 192 LEU A N 1
ATOM 1525 C CA . LEU A 1 192 ? -2.053 7.135 -16.951 1.00 48.97 192 LEU A CA 1
ATOM 1526 C C . LEU A 1 192 ? -1.892 8.532 -16.337 1.00 48.97 192 LEU A C 1
ATOM 1528 O O . LEU A 1 192 ? -2.282 8.742 -15.188 1.00 48.97 192 LEU A O 1
ATOM 1532 N N . ASP A 1 193 ? -1.269 9.438 -17.087 1.00 49.22 193 ASP A N 1
ATOM 1533 C CA . ASP A 1 193 ? -1.415 10.891 -16.912 1.00 49.22 193 ASP A CA 1
ATOM 1534 C C . ASP A 1 193 ? -2.202 11.454 -18.105 1.00 49.22 193 ASP A C 1
ATOM 1536 O O . ASP A 1 193 ? -1.957 10.993 -19.247 1.00 49.22 193 ASP A O 1
#

Secondary structure (DSSP, 8-state):
-HHHHHHHHHHHHHHHHHHHHHHHHHHHHHHHHHHHHHHHHHHHHHHHHHHHHHHHHHHHHHHHHHHHHHHHHHHHHHHHHHHHHHHHHHHTT-GGGTSPPP--TTS--GGGGS-HHHHHHHHHHHHHHHHHHHHH--SS---PPP---------PPP------PPPTHHHHHHHHHHHHHHHHHHHHHTT--

Sequence (193 aa):
MREAQLHTAEASLWSVVATVQAMERKIDLLATRLLSLEGRSGTAEKKLLDCEKTAMEFGNQLENKWAVLGTLIQEYGLLQRRLENMENLLKSRNFWVLRLPPGSKGETPKWKNLADWQKDMYNSLMKENYESLLRAVPESSIPEPPSAKERDVIPEPCTGVGGKGPEGWEWALVWKGLIVRLYRVSCLSRGLD

InterPro domains:
  IPR001909 Krueppel-associated box [PF01352] (111-134)